Protein AF-0000000083572454 (afdb_homodimer)

Organism: NCBI:txid337451

Sequence (238 aa):
MHAFGIPIERFVPTEDDESVAVFNTTAGDKPSNETEWPCKLMTWSQEVVAIGRAHIGNGTQRIHCKALPEHAYKVTVDVINKGDVALPYPDGYHSTLGEVGNGSLVAWPKAFVTFTEKTMHAFGIPIERFVPTEDDESVAVFNTTAGDKPSNETEWPCKLMTWSQEVVAIGRAHIGNGTQRIHCKALPEHAYKVTVDVINKGDVALPYPDGYHSTLGEVGNGSLVAWPKAFVTFTEKT

Solvent-accessible surface area (backbone atoms only — not comparable to full-atom values): 14554 Å² total; per-residue (Å²): 136,82,81,78,74,72,77,75,76,74,78,70,76,76,80,73,82,73,76,72,70,72,76,68,74,67,59,78,66,51,76,68,78,51,46,76,41,44,27,36,36,39,48,77,85,69,42,74,31,30,35,30,32,34,53,45,62,90,78,79,51,60,60,95,86,36,75,56,59,91,45,38,36,47,27,39,32,61,44,73,72,45,38,86,43,68,40,74,57,57,77,86,85,39,59,26,48,45,69,62,38,66,69,30,77,43,57,40,48,49,69,32,53,44,75,45,78,80,124,137,82,81,77,74,72,76,76,74,76,76,70,75,76,81,74,80,72,74,72,70,72,77,71,73,66,59,79,68,51,77,66,76,52,46,75,41,46,27,36,36,40,47,75,84,69,44,74,31,31,34,31,32,34,51,49,62,91,77,78,50,61,58,95,87,36,73,54,59,91,46,38,34,46,26,39,31,62,44,73,74,44,38,87,42,68,41,74,58,59,79,84,83,38,60,26,48,45,68,61,40,67,70,31,78,43,59,42,47,48,69,32,52,44,76,44,77,81,124

Structure (mmCIF, N/CA/C/O backbone):
data_AF-0000000083572454-model_v1
#
loop_
_entity.id
_entity.type
_entity.pdbx_description
1 polymer 'Transposase Tnp1/En/Spm-like domain-containing protein'
#
loop_
_atom_site.group_PDB
_atom_site.id
_atom_site.type_symbol
_atom_site.label_atom_id
_atom_site.label_alt_id
_atom_site.label_comp_id
_atom_site.label_asym_id
_atom_site.label_entity_id
_atom_site.label_seq_id
_atom_site.pdbx_PDB_ins_code
_atom_site.Cartn_x
_atom_site.Cartn_y
_atom_site.Cartn_z
_atom_site.occupancy
_atom_site.B_iso_or_equiv
_atom_site.auth_seq_id
_atom_site.auth_comp_id
_atom_site.auth_asym_id
_atom_site.auth_atom_id
_atom_site.pdbx_PDB_model_num
ATOM 1 N N . MET A 1 1 ? 40.625 -69.062 19.641 1 28.73 1 MET A N 1
ATOM 2 C CA . MET A 1 1 ? 39.719 -68.062 20.188 1 28.73 1 MET A CA 1
ATOM 3 C C . MET A 1 1 ? 38.938 -67.375 19.078 1 28.73 1 MET A C 1
ATOM 5 O O . MET A 1 1 ? 39.469 -66.688 18.234 1 28.73 1 MET A O 1
ATOM 9 N N . HIS A 1 2 ? 37.969 -68.125 18.422 1 34.78 2 HIS A N 1
ATOM 10 C CA . HIS A 1 2 ? 37.219 -68 17.172 1 34.78 2 HIS A CA 1
ATOM 11 C C . HIS A 1 2 ? 36.25 -66.812 17.266 1 34.78 2 HIS A C 1
ATOM 13 O O . HIS A 1 2 ? 35.438 -66.75 18.203 1 34.78 2 HIS A O 1
ATOM 19 N N . ALA A 1 3 ? 36.688 -65.625 16.719 1 29.25 3 ALA A N 1
ATOM 20 C CA . ALA A 1 3 ? 36 -64.312 16.641 1 29.25 3 ALA A CA 1
ATOM 21 C C . ALA A 1 3 ? 34.656 -64.438 15.969 1 29.25 3 ALA A C 1
ATOM 23 O O . ALA A 1 3 ? 34.562 -64.938 14.836 1 29.25 3 ALA A O 1
ATOM 24 N N . PHE A 1 4 ? 33.594 -64.938 16.703 1 30.19 4 PHE A N 1
ATOM 25 C CA . PHE A 1 4 ? 32.219 -65.25 16.297 1 30.19 4 PHE A CA 1
ATOM 26 C C . PHE A 1 4 ? 31.625 -64 15.617 1 30.19 4 PHE A C 1
ATOM 28 O O . PHE A 1 4 ? 31.484 -62.938 16.234 1 30.19 4 PHE A O 1
ATOM 35 N N . GLY A 1 5 ? 32.031 -63.719 14.391 1 29.81 5 GLY A N 1
ATOM 36 C CA . GLY A 1 5 ? 31.609 -62.625 13.562 1 29.81 5 GLY A CA 1
ATOM 37 C C . GLY A 1 5 ? 30.109 -62.5 13.43 1 29.81 5 GLY A C 1
ATOM 38 O O . GLY A 1 5 ? 29.453 -63.438 12.922 1 29.81 5 GLY A O 1
ATOM 39 N N . ILE A 1 6 ? 29.406 -62.156 14.5 1 31.97 6 ILE A N 1
ATOM 40 C CA . ILE A 1 6 ? 27.953 -62.125 14.5 1 31.97 6 ILE A CA 1
ATOM 41 C C . ILE A 1 6 ? 27.453 -61.344 13.297 1 31.97 6 ILE A C 1
ATOM 43 O O . ILE A 1 6 ? 27.875 -60.188 13.07 1 31.97 6 ILE A O 1
ATOM 47 N N . PRO A 1 7 ? 27.109 -62.031 12.211 1 28.14 7 PRO A N 1
ATOM 48 C CA . PRO A 1 7 ? 26.641 -61.375 10.992 1 28.14 7 PRO A CA 1
ATOM 49 C C . PRO A 1 7 ? 25.453 -60.469 11.25 1 28.14 7 PRO A C 1
ATOM 51 O O . PRO A 1 7 ? 24.469 -60.844 11.891 1 28.14 7 PRO A O 1
ATOM 54 N N . ILE A 1 8 ? 25.641 -59.219 11.664 1 29.62 8 ILE A N 1
ATOM 55 C CA . ILE A 1 8 ? 24.562 -58.281 11.945 1 29.62 8 ILE A CA 1
ATOM 56 C C . ILE A 1 8 ? 23.656 -58.156 10.719 1 29.62 8 ILE A C 1
ATOM 58 O O . ILE A 1 8 ? 24.094 -57.75 9.648 1 29.62 8 ILE A O 1
ATOM 62 N N . GLU A 1 9 ? 22.75 -59.094 10.57 1 27.12 9 GLU A N 1
ATOM 63 C CA . GLU A 1 9 ? 21.781 -59.062 9.469 1 27.12 9 GLU A CA 1
ATOM 64 C C . GLU A 1 9 ? 21.094 -57.688 9.406 1 27.12 9 GLU A C 1
ATOM 66 O O . GLU A 1 9 ? 20.453 -57.281 10.375 1 27.12 9 GLU A O 1
ATOM 71 N N . ARG A 1 10 ? 21.656 -56.688 8.727 1 25.47 10 ARG A N 1
ATOM 72 C CA . ARG A 1 10 ? 21.094 -55.375 8.492 1 25.47 10 ARG A CA 1
ATOM 73 C C . ARG A 1 10 ? 19.672 -55.469 7.93 1 25.47 10 ARG A C 1
ATOM 75 O O . ARG A 1 10 ? 19.469 -56.062 6.867 1 25.47 10 ARG A O 1
ATOM 82 N N . PHE A 1 11 ? 18.656 -55.594 8.797 1 25.44 11 PHE A N 1
ATOM 83 C CA . PHE A 1 11 ? 17.266 -55.594 8.391 1 25.44 11 PHE A CA 1
ATOM 84 C C . PHE A 1 11 ? 16.984 -54.438 7.43 1 25.44 11 PHE A C 1
ATOM 86 O O . PHE A 1 11 ? 17.188 -53.281 7.773 1 25.44 11 PHE A O 1
ATOM 93 N N . VAL A 1 12 ? 17.266 -54.562 6.18 1 26.36 12 VAL A N 1
ATOM 94 C CA . VAL A 1 12 ? 16.906 -53.562 5.16 1 26.36 12 VAL A CA 1
ATOM 95 C C . VAL A 1 12 ? 15.406 -53.312 5.199 1 26.36 12 VAL A C 1
ATOM 97 O O . VAL A 1 12 ? 14.609 -54.25 5.059 1 26.36 12 VAL A O 1
ATOM 100 N N . PRO A 1 13 ? 14.922 -52.469 6.062 1 24.75 13 PRO A N 1
ATOM 101 C CA . PRO A 1 13 ? 13.477 -52.25 6.043 1 24.75 13 PRO A CA 1
ATOM 102 C C . PRO A 1 13 ? 12.93 -52.062 4.629 1 24.75 13 PRO A C 1
ATOM 104 O O . PRO A 1 13 ? 13.617 -51.5 3.775 1 24.75 13 PRO A O 1
ATOM 107 N N . THR A 1 14 ? 12.242 -52.969 4.09 1 25.12 14 THR A N 1
ATOM 108 C CA . THR A 1 14 ? 11.508 -52.875 2.832 1 25.12 14 THR A CA 1
ATOM 109 C C . THR A 1 14 ? 10.711 -51.594 2.734 1 25.12 14 THR A C 1
ATOM 111 O O . THR A 1 14 ? 10.203 -51.094 3.74 1 25.12 14 THR A O 1
ATOM 114 N N . GLU A 1 15 ? 11.016 -50.688 1.823 1 25.08 15 GLU A N 1
ATOM 115 C CA . GLU A 1 15 ? 10.477 -49.406 1.402 1 25.08 15 GLU A CA 1
ATOM 116 C C . GLU A 1 15 ? 8.969 -49.469 1.168 1 25.08 15 GLU A C 1
ATOM 118 O O . GLU A 1 15 ? 8.516 -50.094 0.188 1 25.08 15 GLU A O 1
ATOM 123 N N . ASP A 1 16 ? 8.109 -49.906 2.074 1 25.22 16 ASP A N 1
ATOM 124 C CA . ASP A 1 16 ? 6.688 -49.906 1.768 1 25.22 16 ASP A CA 1
ATOM 125 C C . ASP A 1 16 ? 6.277 -48.594 1.084 1 25.22 16 ASP A C 1
ATOM 127 O O . ASP A 1 16 ? 6.797 -47.531 1.412 1 25.22 16 ASP A O 1
ATOM 131 N N . ASP A 1 17 ? 5.633 -48.656 -0.111 1 25.19 17 ASP A N 1
ATOM 132 C CA . ASP A 1 17 ? 5.023 -47.75 -1.074 1 25.19 17 ASP A CA 1
ATOM 133 C C . ASP A 1 17 ? 4.012 -46.812 -0.395 1 25.19 17 ASP A C 1
ATOM 135 O O . ASP A 1 17 ? 2.883 -47.219 -0.114 1 25.19 17 ASP A O 1
ATOM 139 N N . GLU A 1 18 ? 4.168 -46.375 0.763 1 29.22 18 GLU A N 1
ATOM 140 C CA . GLU A 1 18 ? 3.098 -45.562 1.315 1 29.22 18 GLU A CA 1
ATOM 141 C C . GLU A 1 18 ? 2.631 -44.5 0.308 1 29.22 18 GLU A C 1
ATOM 143 O O . GLU A 1 18 ? 3.43 -43.688 -0.167 1 29.22 18 GLU A O 1
ATOM 148 N N . SER A 1 19 ? 1.554 -44.812 -0.448 1 27.58 19 SER A N 1
ATOM 149 C CA . SER A 1 19 ? 0.721 -43.969 -1.293 1 27.58 19 SER A CA 1
ATOM 150 C C . SER A 1 19 ? 0.434 -42.625 -0.619 1 27.58 19 SER A C 1
ATOM 152 O O . SER A 1 19 ? -0.198 -42.562 0.438 1 27.58 19 SER A O 1
ATOM 154 N N . VAL A 1 20 ? 1.358 -41.812 -0.409 1 28.78 20 VAL A N 1
ATOM 155 C CA . VAL A 1 20 ? 1.086 -40.438 -0.039 1 28.78 20 VAL A CA 1
ATOM 156 C C . VAL A 1 20 ? -0.107 -39.906 -0.835 1 28.78 20 VAL A C 1
ATOM 158 O O . VAL A 1 20 ? -0.037 -39.781 -2.061 1 28.78 20 VAL A O 1
ATOM 161 N N . ALA A 1 21 ? -1.307 -40.406 -0.553 1 28.38 21 ALA A N 1
ATOM 162 C CA . ALA A 1 21 ? -2.531 -39.781 -1.055 1 28.38 21 ALA A CA 1
ATOM 163 C C . ALA A 1 21 ? -2.441 -38.281 -0.999 1 28.38 21 ALA A C 1
ATOM 165 O O . ALA A 1 21 ? -2.154 -37.688 0.055 1 28.38 21 ALA A O 1
ATOM 166 N N . VAL A 1 22 ? -1.847 -37.656 -1.95 1 29.73 22 VAL A N 1
ATOM 167 C CA . VAL A 1 22 ? -2.076 -36.25 -2.234 1 29.73 22 VAL A CA 1
ATOM 168 C C . VAL A 1 22 ? -3.537 -35.906 -1.965 1 29.73 22 VAL A C 1
ATOM 170 O O . VAL A 1 22 ? -4.445 -36.5 -2.547 1 29.73 22 VAL A O 1
ATOM 173 N N . PHE A 1 23 ? -3.975 -35.938 -0.712 1 28.06 23 PHE A N 1
ATOM 174 C CA . PHE A 1 23 ? -5.262 -35.312 -0.428 1 28.06 23 PHE A CA 1
ATOM 175 C C . PHE A 1 23 ? -5.523 -34.156 -1.387 1 28.06 23 PHE A C 1
ATOM 177 O O . PHE A 1 23 ? -4.855 -33.094 -1.32 1 28.06 23 PHE A O 1
ATOM 184 N N . ASN A 1 24 ? -5.758 -34.406 -2.674 1 29.39 24 ASN A N 1
ATOM 185 C CA . ASN A 1 24 ? -6.547 -33.531 -3.533 1 29.39 24 ASN A CA 1
ATOM 186 C C . ASN A 1 24 ? -7.734 -32.906 -2.785 1 29.39 24 ASN A C 1
ATOM 188 O O . ASN A 1 24 ? -8.758 -33.594 -2.602 1 29.39 24 ASN A O 1
ATOM 192 N N . THR A 1 25 ? -7.684 -32.656 -1.528 1 31.42 25 THR A N 1
ATOM 193 C CA . THR A 1 25 ? -8.82 -31.922 -0.993 1 31.42 25 THR A CA 1
ATOM 194 C C . THR A 1 25 ? -9.422 -31 -2.059 1 31.42 25 THR A C 1
ATOM 196 O O . THR A 1 25 ? -8.805 -30.016 -2.445 1 31.42 25 THR A O 1
ATOM 199 N N . THR A 1 26 ? -9.859 -31.453 -3.131 1 33.16 26 THR A N 1
AT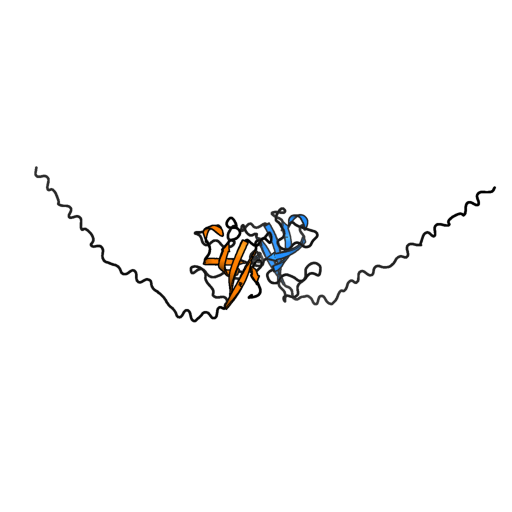OM 200 C CA . THR A 1 26 ? -10.93 -30.875 -3.93 1 33.16 26 THR A CA 1
ATOM 201 C C . THR A 1 26 ? -12.039 -30.328 -3.031 1 33.16 26 THR A C 1
ATOM 203 O O . THR A 1 26 ? -12.953 -31.062 -2.646 1 33.16 26 THR A O 1
ATOM 206 N N . ALA A 1 27 ? -11.969 -30.219 -1.729 1 34.97 27 ALA A N 1
ATOM 207 C CA . ALA A 1 27 ? -13.086 -29.406 -1.239 1 34.97 27 ALA A CA 1
ATOM 208 C C . ALA A 1 27 ? -13.602 -28.469 -2.326 1 34.97 27 ALA A C 1
ATOM 210 O O . ALA A 1 27 ? -12.828 -27.984 -3.16 1 34.97 27 ALA A O 1
ATOM 211 N N . GLY A 1 28 ? -14.898 -28.719 -2.787 1 35.53 28 GLY A N 1
ATOM 212 C CA . GLY A 1 28 ? -15.508 -27.922 -3.844 1 35.53 28 GLY A CA 1
ATOM 213 C C . GLY A 1 28 ? -14.953 -26.516 -3.93 1 35.53 28 GLY A C 1
ATOM 214 O O . GLY A 1 28 ? -15.07 -25.734 -2.982 1 35.53 28 GLY A O 1
ATOM 215 N N . ASP A 1 29 ? -13.734 -26.375 -4.223 1 39.62 29 ASP A N 1
ATOM 216 C CA . ASP A 1 29 ? -13.492 -25.047 -4.77 1 39.62 29 ASP A CA 1
ATOM 217 C C . ASP A 1 29 ? -14.766 -24.453 -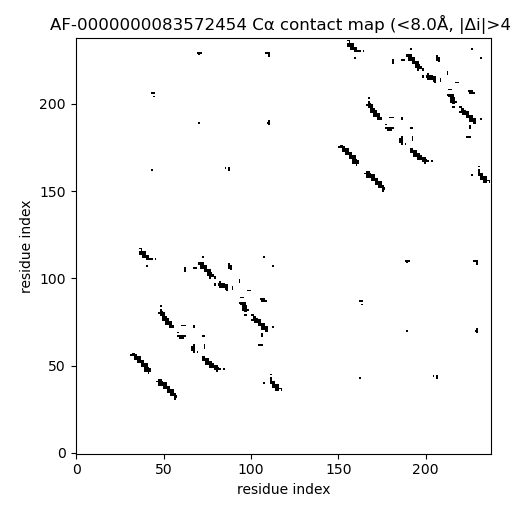5.383 1 39.62 29 ASP A C 1
ATOM 219 O O . ASP A 1 29 ? -15.203 -24.906 -6.449 1 39.62 29 ASP A O 1
ATOM 223 N N . LYS A 1 30 ? -15.867 -24.703 -4.715 1 41.5 30 LYS A N 1
ATOM 224 C CA . LYS A 1 30 ? -16.953 -23.938 -5.324 1 41.5 30 LYS A CA 1
ATOM 225 C C . LYS A 1 30 ? -16.422 -22.859 -6.258 1 41.5 30 LYS A C 1
ATOM 227 O O . LYS A 1 30 ? -15.43 -22.188 -5.938 1 41.5 30 LYS A O 1
ATOM 232 N N . PRO A 1 31 ? -16.438 -23.031 -7.578 1 48.62 31 PRO A N 1
ATOM 233 C CA . PRO A 1 31 ? -15.984 -21.922 -8.43 1 48.62 31 PRO A CA 1
ATOM 234 C C . PRO A 1 31 ? -15.945 -20.594 -7.695 1 48.62 31 PRO A C 1
ATOM 236 O O . PRO A 1 31 ? -16.969 -20.125 -7.195 1 48.62 31 PRO A O 1
ATOM 239 N N . SER A 1 32 ? -15.039 -20.594 -6.645 1 55.91 32 SER A N 1
ATOM 240 C CA . SER A 1 32 ? -15.023 -19.281 -6.016 1 55.91 32 SER A CA 1
ATOM 241 C C . SER A 1 32 ? -15.32 -18.188 -7.031 1 55.91 32 SER A C 1
ATOM 243 O O . SER A 1 32 ? -14.805 -18.203 -8.148 1 55.91 32 SER A O 1
ATOM 245 N N . ASN A 1 33 ? -16.469 -17.922 -7.141 1 74.25 33 ASN A N 1
ATOM 246 C CA . ASN A 1 33 ? -16.984 -16.844 -7.969 1 74.25 33 ASN A CA 1
ATOM 247 C C . ASN A 1 33 ? -16.016 -15.656 -8.016 1 74.25 33 ASN A C 1
ATOM 249 O O . ASN A 1 33 ? -16.266 -14.633 -7.383 1 74.25 33 ASN A O 1
ATOM 253 N N . GLU A 1 34 ? -14.711 -16.141 -8.367 1 86.25 34 GLU A N 1
ATOM 254 C CA . GLU A 1 34 ? -13.797 -15.031 -8.555 1 86.25 34 GLU A CA 1
ATOM 255 C C . GLU A 1 34 ? -13.727 -14.609 -10.023 1 86.25 34 GLU A C 1
ATOM 257 O O . GLU A 1 34 ? -13.828 -15.453 -10.922 1 86.25 34 GLU A O 1
ATOM 262 N N . THR A 1 35 ? -13.711 -13.414 -10.164 1 92.81 35 THR A N 1
ATOM 263 C CA . THR A 1 35 ? -13.422 -12.852 -11.484 1 92.81 35 THR A CA 1
ATOM 264 C C . THR A 1 35 ? -12 -12.305 -11.531 1 92.81 35 THR A C 1
ATOM 266 O O . THR A 1 35 ? -11.445 -11.906 -10.508 1 92.81 35 THR A O 1
ATOM 269 N N . GLU A 1 36 ? -11.406 -12.359 -12.781 1 95.62 36 GLU A N 1
ATOM 270 C CA . GLU A 1 36 ? -10.062 -11.828 -12.969 1 95.62 36 GLU A CA 1
ATOM 271 C C . GLU A 1 36 ? -10.086 -10.555 -13.805 1 95.62 36 GLU A C 1
ATOM 273 O O . GLU A 1 36 ? -10.781 -10.484 -14.82 1 95.62 36 GLU A O 1
ATOM 278 N N . TRP A 1 37 ? -9.328 -9.625 -13.312 1 96.81 37 TRP A N 1
ATOM 279 C CA . TRP A 1 37 ? -9.195 -8.359 -14.039 1 96.81 37 TRP A CA 1
ATOM 280 C C . TRP A 1 37 ? -7.734 -8.062 -14.344 1 96.81 37 TRP A C 1
ATOM 282 O O . TRP A 1 37 ? -6.871 -8.18 -13.477 1 96.81 37 TRP A O 1
ATOM 292 N N . PRO A 1 38 ? -7.434 -7.707 -15.656 1 98.25 38 PRO A N 1
ATOM 293 C CA . PRO A 1 38 ? -6.062 -7.312 -15.984 1 98.25 38 PRO A CA 1
ATOM 294 C C . PRO A 1 38 ? -5.59 -6.102 -15.18 1 98.25 38 PRO A C 1
ATOM 296 O O . PRO A 1 38 ? -6.367 -5.18 -14.93 1 98.25 38 PRO A O 1
ATOM 299 N N . CYS A 1 39 ? -4.316 -6.16 -14.82 1 98.44 39 CYS A N 1
ATOM 300 C CA . CYS A 1 39 ? -3.82 -5.07 -13.984 1 98.44 39 CYS A CA 1
ATOM 301 C C . CYS A 1 39 ? -2.318 -4.891 -14.164 1 98.44 39 CYS A C 1
ATOM 303 O O . CYS A 1 39 ? -1.653 -5.738 -14.766 1 98.44 39 CYS A O 1
ATOM 305 N N . LYS A 1 40 ? -1.864 -3.76 -13.719 1 98.69 40 LYS A N 1
ATOM 306 C CA . LYS A 1 40 ? -0.453 -3.43 -13.539 1 98.69 40 LYS A CA 1
ATOM 307 C C . LYS A 1 40 ? -0.09 -3.35 -12.062 1 98.69 40 LYS A C 1
ATOM 309 O O . LYS A 1 40 ? -0.864 -2.83 -11.25 1 98.69 40 LYS A O 1
ATOM 314 N N . LEU A 1 41 ? 1.038 -3.906 -11.719 1 98.44 41 LEU A N 1
ATOM 315 C CA . LEU A 1 41 ? 1.573 -3.812 -10.359 1 98.44 41 LEU A CA 1
ATOM 316 C C . LEU A 1 41 ? 2.58 -2.672 -10.25 1 98.44 41 LEU A C 1
ATOM 318 O O . LEU A 1 41 ? 3.57 -2.641 -10.984 1 98.44 41 LEU A O 1
ATOM 322 N N . MET A 1 42 ? 2.287 -1.812 -9.297 1 96.94 42 MET A N 1
ATOM 323 C CA . MET A 1 42 ? 3.15 -0.656 -9.078 1 96.94 42 MET A CA 1
ATOM 324 C C . MET A 1 42 ? 3.803 -0.719 -7.699 1 96.94 42 MET A C 1
ATOM 326 O O . MET A 1 42 ? 3.408 -1.529 -6.855 1 96.94 42 MET A O 1
ATOM 330 N N . THR A 1 43 ? 4.879 0.065 -7.539 1 94.44 43 THR A N 1
ATOM 331 C CA . THR A 1 43 ? 5.543 0.199 -6.246 1 94.44 43 THR A CA 1
ATOM 332 C C . THR A 1 43 ? 5.336 1.6 -5.676 1 94.44 43 THR A C 1
ATOM 334 O O . THR A 1 43 ? 4.684 2.441 -6.301 1 94.44 43 THR A O 1
ATOM 337 N N . TRP A 1 44 ? 5.926 1.768 -4.547 1 90.31 44 TRP A N 1
ATOM 338 C CA . TRP A 1 44 ? 5.918 3.031 -3.818 1 90.31 44 TRP A CA 1
ATOM 339 C C . TRP A 1 44 ? 6.438 4.168 -4.691 1 90.31 44 TRP A C 1
ATOM 341 O O . TRP A 1 44 ? 5.957 5.301 -4.602 1 90.31 44 TRP A O 1
ATOM 351 N N . SER A 1 45 ? 7.34 3.883 -5.609 1 85.19 45 SER A N 1
ATOM 352 C CA . SER A 1 45 ? 7.945 4.895 -6.469 1 85.19 45 SER A CA 1
ATOM 353 C C . SER A 1 45 ? 7.16 5.055 -7.766 1 85.19 45 SER A C 1
ATOM 355 O O . SER A 1 45 ? 7.637 5.68 -8.719 1 85.19 45 SER A O 1
ATOM 357 N N . GLN A 1 46 ? 5.984 4.387 -7.84 1 87.19 46 GLN A N 1
ATOM 358 C CA . GLN A 1 46 ? 5.066 4.52 -8.969 1 87.19 46 GLN A CA 1
ATOM 359 C C . GLN A 1 46 ? 5.66 3.908 -10.234 1 87.19 46 GLN A C 1
ATOM 361 O O . GLN A 1 46 ? 5.43 4.41 -11.336 1 87.19 46 GLN A O 1
ATOM 366 N N . GLU A 1 47 ? 6.484 3.023 -10.039 1 93.81 47 GLU A N 1
ATOM 367 C CA . GLU A 1 47 ? 7.012 2.252 -11.164 1 93.81 47 GLU A CA 1
ATOM 368 C C . GLU A 1 47 ? 6.188 0.988 -11.398 1 93.81 47 GLU A C 1
ATOM 370 O O . GLU A 1 47 ? 5.828 0.29 -10.445 1 93.81 47 GLU A O 1
ATOM 375 N N . VAL A 1 48 ? 5.898 0.727 -12.688 1 97.75 48 VAL A N 1
ATOM 376 C CA . VAL A 1 48 ? 5.258 -0.54 -13.023 1 97.75 48 VAL A CA 1
ATOM 377 C C . VAL A 1 48 ? 6.293 -1.662 -13.008 1 97.75 48 VAL A C 1
ATOM 379 O O . VAL A 1 48 ? 7.285 -1.608 -13.734 1 97.75 48 VAL A O 1
ATOM 382 N N . VAL A 1 49 ? 6 -2.691 -12.289 1 98.56 49 VAL A N 1
ATOM 383 C CA . VAL A 1 49 ? 7.043 -3.701 -12.133 1 98.56 49 VAL A CA 1
ATOM 384 C C . VAL A 1 49 ? 6.559 -5.031 -12.703 1 98.56 49 VAL A C 1
ATOM 386 O O . VAL A 1 49 ? 7.355 -5.949 -12.922 1 98.56 49 VAL A O 1
ATOM 389 N N . ALA A 1 50 ? 5.277 -5.152 -12.977 1 98.69 50 ALA A N 1
ATOM 390 C CA . ALA A 1 50 ? 4.711 -6.371 -13.547 1 98.69 50 ALA A CA 1
ATOM 391 C C . ALA A 1 50 ? 3.309 -6.117 -14.094 1 98.69 50 ALA A C 1
ATOM 393 O O . ALA A 1 50 ? 2.678 -5.113 -13.758 1 98.69 50 ALA A O 1
ATOM 394 N N . ILE A 1 51 ? 2.902 -6.969 -14.922 1 98.62 51 ILE A N 1
ATOM 395 C CA . ILE A 1 51 ? 1.523 -7.055 -15.398 1 98.62 51 ILE A CA 1
ATOM 396 C C . ILE A 1 51 ? 0.929 -8.406 -15.016 1 98.62 51 ILE A C 1
ATOM 398 O O . ILE A 1 51 ? 1.629 -9.422 -15.023 1 98.62 51 ILE A O 1
ATOM 402 N N . GLY A 1 52 ? -0.346 -8.352 -14.688 1 98.56 52 GLY A N 1
ATOM 403 C CA . GLY A 1 52 ? -1 -9.586 -14.281 1 98.56 52 GLY A CA 1
ATOM 404 C C . GLY A 1 52 ? -2.512 -9.484 -14.258 1 98.56 52 GLY A C 1
ATOM 405 O O . GLY A 1 52 ? -3.096 -8.703 -15.016 1 98.56 52 GLY A O 1
ATOM 406 N N . ARG A 1 53 ? -3.115 -10.406 -13.453 1 98.19 53 ARG A N 1
ATOM 407 C CA . ARG A 1 53 ? -4.562 -10.461 -13.266 1 98.19 53 ARG A CA 1
ATOM 408 C C . ARG A 1 53 ? -4.922 -10.531 -11.789 1 98.19 53 ARG A C 1
ATOM 410 O O . ARG A 1 53 ? -4.453 -11.422 -11.07 1 98.19 53 ARG A O 1
ATOM 417 N N . ALA A 1 54 ? -5.688 -9.594 -11.43 1 97.88 54 ALA A N 1
ATOM 418 C CA . ALA A 1 54 ? -6.172 -9.609 -10.055 1 97.88 54 ALA A CA 1
ATOM 419 C C . ALA A 1 54 ? -7.418 -10.484 -9.922 1 97.88 54 ALA A C 1
ATOM 421 O O . ALA A 1 54 ? -8.312 -10.422 -10.766 1 97.88 54 ALA A O 1
ATOM 422 N N . HIS A 1 55 ? -7.43 -11.242 -8.844 1 96.75 55 HIS A N 1
ATOM 423 C CA . HIS A 1 55 ? -8.586 -12.086 -8.539 1 96.75 55 HIS A CA 1
ATOM 424 C C . HIS A 1 55 ? -9.562 -11.359 -7.621 1 96.75 55 HIS A C 1
ATOM 426 O O . HIS A 1 55 ? -9.234 -11.062 -6.469 1 96.75 55 HIS A O 1
ATOM 432 N N . ILE A 1 56 ? -10.688 -11.023 -8.172 1 92.75 56 ILE A N 1
ATOM 433 C CA . ILE A 1 56 ? -11.703 -10.328 -7.395 1 92.75 56 ILE A CA 1
ATOM 434 C C . ILE A 1 56 ? -12.695 -11.344 -6.828 1 92.75 56 ILE A C 1
ATOM 436 O O . ILE A 1 56 ? -13.328 -12.094 -7.578 1 92.75 56 ILE A O 1
ATOM 440 N N . GLY A 1 57 ? -12.664 -11.398 -5.465 1 86.5 57 GLY A N 1
ATOM 441 C CA . GLY A 1 57 ? -13.539 -12.367 -4.828 1 86.5 57 GLY A CA 1
ATOM 442 C C . GLY A 1 57 ? -14.148 -11.859 -3.531 1 86.5 57 GLY A C 1
ATOM 443 O O . GLY A 1 57 ? -14.234 -10.648 -3.312 1 86.5 57 GLY A O 1
ATOM 444 N N . ASN A 1 58 ? -14.664 -12.836 -2.742 1 77.06 58 ASN A N 1
ATOM 445 C CA . ASN A 1 58 ? -15.492 -12.523 -1.579 1 77.06 58 ASN A CA 1
ATOM 446 C C . ASN A 1 58 ? -14.641 -12.336 -0.324 1 77.06 58 ASN A C 1
ATOM 448 O O . ASN A 1 58 ? -15.172 -12.32 0.79 1 77.06 58 ASN A O 1
ATOM 452 N N . GLY A 1 59 ? -13.438 -12.109 -0.354 1 75.06 59 GLY A N 1
ATOM 453 C CA . GLY A 1 59 ? -12.625 -11.781 0.81 1 75.06 59 GLY A CA 1
ATOM 454 C C . GLY A 1 59 ? -12.062 -13 1.507 1 75.06 59 GLY A C 1
ATOM 455 O O . GLY A 1 59 ? -11.375 -12.883 2.523 1 75.06 59 GLY A O 1
ATOM 456 N N . THR A 1 60 ? -12.234 -14.234 1.135 1 85.25 60 THR A N 1
ATOM 457 C CA . THR A 1 60 ? -11.719 -15.43 1.798 1 85.25 60 THR A CA 1
ATOM 458 C C . THR A 1 60 ? -10.586 -16.047 0.992 1 85.25 60 THR A C 1
ATOM 460 O O . THR A 1 60 ? -10.227 -17.203 1.206 1 85.25 60 THR A O 1
ATOM 463 N N . GLN A 1 61 ? -10 -15.195 0.33 1 92.56 61 GLN A N 1
ATOM 464 C CA . GLN A 1 61 ? -8.969 -15.719 -0.557 1 92.56 61 GLN A CA 1
ATOM 465 C C . GLN A 1 61 ? -7.684 -16.016 0.211 1 92.56 61 GLN A C 1
ATOM 467 O O . GLN A 1 61 ? -7.422 -15.414 1.254 1 92.56 61 GLN A O 1
ATOM 472 N N . ARG A 1 62 ? -6.992 -17.016 -0.294 1 93.06 62 ARG A N 1
ATOM 473 C CA . ARG A 1 62 ? -5.723 -17.469 0.272 1 93.06 62 ARG A CA 1
ATOM 474 C C . ARG A 1 62 ? -4.66 -17.609 -0.812 1 93.06 62 ARG A C 1
ATOM 476 O O . ARG A 1 62 ? -4.98 -17.875 -1.973 1 93.06 62 ARG A O 1
ATOM 483 N N . ILE A 1 63 ? -3.424 -17.406 -0.428 1 93.62 63 ILE A N 1
ATOM 484 C CA . ILE A 1 63 ? -2.26 -17.781 -1.225 1 93.62 63 ILE A CA 1
ATOM 485 C C . ILE A 1 63 ? -1.392 -18.766 -0.441 1 93.62 63 ILE A C 1
ATOM 487 O O . ILE A 1 63 ? -0.931 -18.453 0.66 1 93.62 63 ILE A O 1
ATOM 491 N N . HIS A 1 64 ? -1.179 -19.906 -0.924 1 89.75 64 HIS A N 1
ATOM 492 C CA . HIS A 1 64 ? -0.4 -20.953 -0.265 1 89.75 64 HIS A CA 1
ATOM 493 C C . HIS A 1 64 ? -0.893 -21.188 1.159 1 89.75 64 HIS A C 1
ATOM 495 O O . HIS A 1 64 ? -0.101 -21.188 2.104 1 89.75 64 HIS A O 1
ATOM 501 N N . CYS A 1 65 ? -2.246 -21.219 1.347 1 90 65 CYS A N 1
ATOM 502 C CA . CYS A 1 65 ? -2.926 -21.594 2.582 1 90 65 CYS A CA 1
ATOM 503 C C . CYS A 1 65 ? -2.9 -20.438 3.586 1 90 65 CYS A C 1
ATOM 505 O O . CYS A 1 65 ? -3.395 -20.578 4.707 1 90 65 CYS A O 1
ATOM 507 N N . LYS A 1 66 ? -2.291 -19.422 3.252 1 93.06 66 LYS A N 1
ATOM 508 C CA . LYS A 1 66 ? -2.299 -18.234 4.105 1 93.06 66 LYS A CA 1
ATOM 509 C C . LYS A 1 66 ? -3.377 -17.25 3.668 1 93.06 66 LYS A C 1
ATOM 511 O O . LYS A 1 66 ? -3.549 -17 2.473 1 93.06 66 LYS A O 1
ATOM 516 N N . ALA A 1 67 ? -4.137 -16.812 4.633 1 93.81 67 ALA A N 1
ATOM 517 C CA . ALA A 1 67 ? -5.176 -15.836 4.312 1 93.81 67 ALA A CA 1
ATOM 518 C C . ALA A 1 67 ? -4.582 -14.609 3.639 1 93.81 67 ALA A C 1
ATOM 520 O O . ALA A 1 67 ? -3.506 -14.141 4.02 1 93.81 67 ALA A O 1
ATOM 521 N N . LEU A 1 68 ? -5.328 -14.039 2.705 1 95.81 68 LEU A N 1
ATOM 522 C CA . LEU A 1 68 ? -4.93 -12.805 2.037 1 95.81 68 LEU A CA 1
ATOM 523 C C . LEU A 1 68 ? -5.035 -11.617 2.986 1 95.81 68 LEU A C 1
ATOM 525 O O . LEU A 1 68 ? -6.039 -11.453 3.682 1 95.81 68 LEU A O 1
ATOM 529 N N . PRO A 1 69 ? -3.971 -10.805 2.953 1 94.62 69 PRO A N 1
ATOM 530 C CA . PRO A 1 69 ? -4.102 -9.594 3.764 1 94.62 69 PRO A CA 1
ATOM 531 C C . PRO A 1 69 ? -5.273 -8.719 3.328 1 94.62 69 PRO A C 1
ATOM 533 O O . PRO A 1 69 ? -5.609 -8.672 2.143 1 94.62 69 PRO A O 1
ATOM 536 N N . GLU A 1 70 ? -5.902 -7.996 4.25 1 92.19 70 GLU A N 1
ATOM 537 C CA . GLU A 1 70 ? -7.117 -7.219 4.043 1 92.19 70 GLU A CA 1
ATOM 538 C C . GLU A 1 70 ? -6.945 -6.211 2.912 1 92.19 70 GLU A C 1
ATOM 540 O O . GLU A 1 70 ? -7.855 -6.012 2.107 1 92.19 70 GLU A O 1
ATOM 545 N N . HIS A 1 71 ? -5.836 -5.641 2.744 1 95.88 71 HIS A N 1
ATOM 546 C CA . HIS A 1 71 ? -5.664 -4.562 1.778 1 95.88 71 HIS A CA 1
ATOM 547 C C . HIS A 1 71 ? -4.75 -4.984 0.634 1 95.88 71 HIS A C 1
ATOM 549 O O . HIS A 1 71 ? -4.004 -4.164 0.096 1 95.88 71 HIS A O 1
ATOM 555 N N . ALA A 1 72 ? -4.91 -6.219 0.285 1 97.06 72 ALA A N 1
ATOM 556 C CA . ALA A 1 72 ? -4.156 -6.746 -0.847 1 97.06 72 ALA A CA 1
ATOM 557 C C . ALA A 1 72 ? -5.078 -7.434 -1.85 1 97.06 72 ALA A C 1
ATOM 559 O O . ALA A 1 72 ? -6.164 -7.895 -1.489 1 97.06 72 ALA A O 1
ATOM 560 N N . TYR A 1 73 ? -4.602 -7.457 -3.072 1 97.25 73 TYR A N 1
ATOM 561 C CA . TYR A 1 73 ? -5.176 -8.352 -4.07 1 97.25 73 TYR A CA 1
ATOM 562 C C . TYR A 1 73 ? -4.32 -9.602 -4.238 1 97.25 73 TYR A C 1
ATOM 564 O O . TYR A 1 73 ? -3.094 -9.547 -4.113 1 97.25 73 TYR A O 1
ATOM 572 N N . LYS A 1 74 ? -5.027 -10.641 -4.484 1 97.62 74 LYS A N 1
ATOM 573 C CA . LYS A 1 74 ? -4.379 -11.805 -5.07 1 97.62 74 LYS A CA 1
ATOM 574 C C . LYS A 1 74 ? -4.164 -11.625 -6.57 1 97.62 74 LYS A C 1
ATOM 576 O O . LYS A 1 74 ? -5.105 -11.32 -7.305 1 97.62 74 LYS A O 1
ATOM 581 N N . VAL A 1 75 ? -2.895 -11.812 -7.047 1 98.12 75 VAL A N 1
ATOM 582 C CA . VAL A 1 75 ? -2.592 -11.516 -8.445 1 98.12 75 VAL A CA 1
ATOM 583 C C . VAL A 1 75 ? -1.817 -12.68 -9.062 1 98.12 75 VAL A C 1
ATOM 585 O O . VAL A 1 75 ? -0.859 -13.18 -8.469 1 98.12 75 VAL A O 1
ATOM 588 N N . THR A 1 76 ? -2.305 -13.07 -10.125 1 98.12 76 THR A N 1
ATOM 589 C CA . THR A 1 76 ? -1.463 -13.891 -10.992 1 98.12 76 THR A CA 1
ATOM 590 C C . THR A 1 76 ? -0.511 -13.023 -11.805 1 98.12 76 THR A C 1
ATOM 592 O O . THR A 1 76 ? -0.95 -12.148 -12.555 1 98.12 76 THR A O 1
ATOM 595 N N . VAL A 1 77 ? 0.782 -13.273 -11.68 1 98.69 77 VAL A N 1
ATOM 596 C CA . VAL A 1 77 ? 1.774 -12.477 -12.398 1 98.69 77 VAL A CA 1
ATOM 597 C C . VAL A 1 77 ? 1.968 -13.047 -13.805 1 98.69 77 VAL A C 1
ATOM 599 O O . VAL A 1 77 ? 2.389 -14.195 -13.961 1 98.69 77 VAL A O 1
ATOM 602 N N . ASP A 1 78 ? 1.739 -12.281 -14.773 1 98.56 78 ASP A N 1
ATOM 603 C CA . ASP A 1 78 ? 1.899 -12.75 -16.141 1 98.56 78 ASP A CA 1
ATOM 604 C C . ASP A 1 78 ? 3.289 -12.414 -16.688 1 98.56 78 ASP A C 1
ATOM 606 O O . ASP A 1 78 ? 3.945 -13.258 -17.297 1 98.56 78 ASP A O 1
ATOM 610 N N . VAL A 1 79 ? 3.729 -11.125 -16.5 1 98.69 79 VAL A N 1
ATOM 611 C CA . VAL A 1 79 ? 5.016 -10.664 -17.016 1 98.69 79 VAL A CA 1
ATOM 612 C C . VAL A 1 79 ? 5.707 -9.797 -15.969 1 98.69 79 VAL A C 1
ATOM 614 O O . VAL A 1 79 ? 5.113 -8.844 -15.445 1 98.69 79 VAL A O 1
ATOM 617 N N . ILE A 1 80 ? 6.973 -10.117 -15.672 1 98.69 80 ILE A N 1
ATOM 618 C CA . ILE A 1 80 ? 7.781 -9.32 -14.75 1 98.69 80 ILE A CA 1
ATOM 619 C C . ILE A 1 80 ? 8.648 -8.344 -15.539 1 98.69 80 ILE A C 1
ATOM 621 O O . ILE A 1 80 ? 9.445 -8.758 -16.391 1 98.69 80 ILE A O 1
ATOM 625 N N . ASN A 1 81 ? 8.492 -7.133 -15.242 1 98.38 81 ASN A N 1
ATOM 626 C CA . ASN A 1 81 ? 9.289 -6.086 -15.883 1 98.38 81 ASN A CA 1
ATOM 627 C C . ASN A 1 81 ? 10.539 -5.766 -15.07 1 98.38 81 ASN A C 1
ATOM 629 O O . ASN A 1 81 ? 11.578 -5.422 -15.633 1 98.38 81 ASN A O 1
ATOM 633 N N . LYS A 1 82 ? 10.422 -5.84 -13.797 1 97.94 82 LYS A N 1
ATOM 634 C CA . LYS A 1 82 ? 11.523 -5.605 -12.867 1 97.94 82 LYS A CA 1
ATOM 635 C C . LYS A 1 82 ? 11.531 -6.648 -11.758 1 97.94 82 LYS A C 1
ATOM 637 O O . LYS A 1 82 ? 10.703 -6.602 -10.844 1 97.94 82 LYS A O 1
ATOM 642 N N . GLY A 1 83 ? 12.516 -7.461 -11.734 1 96.69 83 GLY A N 1
ATOM 643 C CA . GLY A 1 83 ? 12.523 -8.625 -10.859 1 96.69 83 GLY A CA 1
ATOM 644 C C . GLY A 1 83 ? 13.148 -8.352 -9.508 1 96.69 83 GLY A C 1
ATOM 645 O O . GLY A 1 83 ? 12.938 -9.109 -8.555 1 96.69 83 GLY A O 1
ATOM 646 N N . ASP A 1 84 ? 13.961 -7.289 -9.336 1 96.06 84 ASP A N 1
ATOM 647 C CA . ASP A 1 84 ? 14.719 -7.047 -8.109 1 96.06 84 ASP A CA 1
ATOM 648 C C . ASP A 1 84 ? 13.867 -6.324 -7.07 1 96.06 84 ASP A C 1
ATOM 650 O O . ASP A 1 84 ? 14.336 -6.043 -5.965 1 96.06 84 ASP A O 1
ATOM 654 N N . VAL A 1 85 ? 12.633 -6.16 -7.312 1 95.06 85 VAL A N 1
ATOM 655 C CA . VAL A 1 85 ? 11.727 -5.496 -6.383 1 95.06 85 VAL A CA 1
ATOM 656 C C . VAL A 1 85 ? 11.32 -6.469 -5.277 1 95.06 85 VAL A C 1
ATOM 658 O O . VAL A 1 85 ? 10.984 -7.621 -5.547 1 95.06 85 VAL A O 1
ATOM 661 N N . ALA A 1 86 ? 11.406 -5.934 -4.043 1 94.44 86 ALA A N 1
ATOM 662 C CA . ALA A 1 86 ? 10.992 -6.746 -2.9 1 94.44 86 ALA A CA 1
ATOM 663 C C . ALA A 1 86 ? 9.484 -7.012 -2.934 1 94.44 86 ALA A C 1
ATOM 665 O O . ALA A 1 86 ? 8.703 -6.141 -3.312 1 94.44 86 ALA A O 1
ATOM 666 N N . LEU A 1 87 ? 9.148 -8.203 -2.473 1 95.88 87 LEU A N 1
ATOM 667 C CA . LEU A 1 87 ? 7.73 -8.484 -2.275 1 95.88 87 LEU A CA 1
ATOM 668 C C . LEU A 1 87 ? 7.188 -7.742 -1.061 1 95.88 87 LEU A C 1
ATOM 670 O O . LEU A 1 87 ? 7.793 -7.777 0.015 1 95.88 87 LEU A O 1
ATOM 674 N N . PRO A 1 88 ? 6.035 -7.121 -1.275 1 94.44 88 PRO A N 1
ATOM 675 C CA . PRO A 1 88 ? 5.461 -6.469 -0.099 1 94.44 88 PRO A CA 1
ATOM 676 C C . PRO A 1 88 ? 4.98 -7.465 0.955 1 94.44 88 PRO A C 1
ATOM 678 O O . PRO A 1 88 ? 4.922 -7.133 2.141 1 94.44 88 PRO A O 1
ATOM 681 N N . TYR A 1 89 ? 4.594 -8.578 0.496 1 94.56 89 TYR A N 1
ATOM 682 C CA . TYR A 1 89 ? 4.199 -9.688 1.359 1 94.56 89 TYR A CA 1
ATOM 683 C C . TYR A 1 89 ? 4.988 -10.945 1.025 1 94.56 89 TYR A C 1
ATOM 685 O O . TYR A 1 89 ? 4.527 -11.797 0.259 1 94.56 89 TYR A O 1
ATOM 693 N N . PRO A 1 90 ? 6.074 -11.102 1.622 1 91.31 90 PRO A N 1
ATOM 694 C CA . PRO A 1 90 ? 6.875 -12.289 1.332 1 91.31 90 PRO A CA 1
ATOM 695 C C . PRO A 1 90 ? 6.211 -13.578 1.816 1 91.31 90 PRO A C 1
ATOM 697 O O . PRO A 1 90 ? 5.449 -13.562 2.785 1 91.31 90 PRO A O 1
ATOM 700 N N . ASP A 1 91 ? 6.48 -14.68 1.134 1 88.5 91 ASP A N 1
ATOM 701 C CA . ASP A 1 91 ? 5.836 -15.945 1.489 1 88.5 91 ASP A CA 1
ATOM 702 C C . ASP A 1 91 ? 6.789 -16.844 2.273 1 88.5 91 ASP A C 1
ATOM 704 O O . ASP A 1 91 ? 6.504 -18.016 2.486 1 88.5 91 ASP A O 1
ATOM 708 N N . GLY A 1 92 ? 7.922 -16.422 2.648 1 87.81 92 GLY A N 1
ATOM 709 C CA . GLY A 1 92 ? 8.883 -17.219 3.398 1 87.81 92 GLY A CA 1
ATOM 710 C C . GLY A 1 92 ? 9.938 -17.875 2.521 1 87.81 92 GLY A C 1
ATOM 711 O O . GLY A 1 92 ? 11.016 -18.234 3 1 87.81 92 GLY A O 1
ATOM 712 N N . TYR A 1 93 ? 9.672 -18.062 1.262 1 92.12 93 TYR A N 1
ATOM 713 C CA . TYR A 1 93 ? 10.586 -18.719 0.338 1 92.12 93 TYR A CA 1
ATOM 714 C C . TYR A 1 93 ? 11.188 -17.734 -0.644 1 92.12 93 TYR A C 1
ATOM 716 O O . TYR A 1 93 ? 12.32 -17.906 -1.099 1 92.12 93 TYR A O 1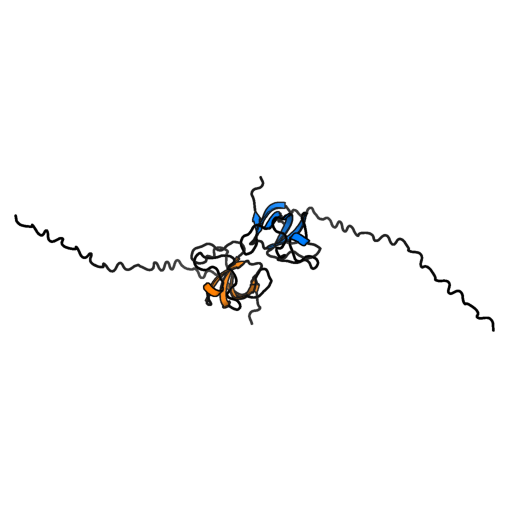
ATOM 724 N N . HIS A 1 94 ? 10.406 -16.688 -1 1 95.19 94 HIS A N 1
ATOM 725 C CA . HIS A 1 94 ? 10.812 -15.656 -1.952 1 95.19 94 HIS A CA 1
ATOM 726 C C . HIS A 1 94 ? 10.789 -14.273 -1.312 1 95.19 94 HIS A C 1
ATOM 728 O O . HIS A 1 94 ? 9.891 -13.961 -0.53 1 95.19 94 HIS A O 1
ATOM 734 N N . SER A 1 95 ? 11.797 -13.523 -1.739 1 94.88 95 SER A N 1
ATOM 735 C CA . SER A 1 95 ? 11.875 -12.172 -1.197 1 94.88 95 SER A CA 1
ATOM 736 C C . SER A 1 95 ? 11.641 -11.125 -2.283 1 94.88 95 SER A C 1
ATOM 738 O O . SER A 1 95 ? 11.32 -9.969 -1.983 1 94.88 95 SER A O 1
ATOM 740 N N . THR A 1 96 ? 11.82 -11.555 -3.588 1 97 96 THR A N 1
ATOM 741 C CA . THR A 1 96 ? 11.672 -10.602 -4.684 1 97 96 THR A CA 1
ATOM 742 C C . THR A 1 96 ? 10.695 -11.125 -5.73 1 97 96 THR A C 1
ATOM 744 O O . THR A 1 96 ? 10.406 -12.32 -5.77 1 97 96 THR A O 1
ATOM 747 N N . LEU A 1 97 ? 10.227 -10.156 -6.469 1 97.56 97 LEU A N 1
ATOM 748 C CA . LEU A 1 97 ? 9.305 -10.492 -7.543 1 97.56 97 LEU A CA 1
ATOM 749 C C . LEU A 1 97 ? 9.953 -11.43 -8.547 1 97.56 97 LEU A C 1
ATOM 751 O O . LEU A 1 97 ? 9.312 -12.375 -9.023 1 97.56 97 LEU A O 1
ATOM 755 N N . GLY A 1 98 ? 11.195 -11.203 -8.828 1 98 98 GLY A N 1
ATOM 756 C CA . GLY A 1 98 ? 11.914 -12.055 -9.766 1 98 98 GLY A CA 1
ATOM 757 C C . GLY A 1 98 ? 12.039 -13.492 -9.289 1 98 98 GLY A C 1
ATOM 758 O O . GLY A 1 98 ? 12.039 -14.422 -10.102 1 98 98 GLY A O 1
ATOM 759 N N . GLU A 1 99 ? 12.133 -13.648 -8.023 1 97.62 99 GLU A N 1
ATOM 760 C CA . GLU A 1 99 ? 12.281 -14.977 -7.445 1 97.62 99 GLU A CA 1
ATOM 761 C C . GLU A 1 99 ? 10.992 -15.781 -7.57 1 97.62 99 GLU A C 1
ATOM 763 O O . GLU A 1 99 ? 11.031 -17.016 -7.699 1 97.62 99 GLU A O 1
ATOM 768 N N . VAL A 1 100 ? 9.852 -15.188 -7.512 1 96.44 100 VAL A N 1
ATOM 769 C CA . VAL A 1 100 ? 8.594 -15.922 -7.605 1 96.44 100 VAL A CA 1
ATOM 770 C C . VAL A 1 100 ? 8.359 -16.359 -9.047 1 96.44 100 VAL A C 1
ATOM 772 O O . VAL A 1 100 ? 7.824 -17.438 -9.297 1 96.44 100 VAL A O 1
ATOM 775 N N . GLY A 1 101 ? 8.641 -15.422 -10.047 1 96.88 101 GLY A N 1
ATOM 776 C CA . GLY A 1 101 ? 8.586 -15.781 -11.453 1 96.88 101 GLY A CA 1
ATOM 777 C C . GLY A 1 101 ? 7.215 -15.578 -12.07 1 96.88 101 GLY A C 1
ATOM 778 O O . GLY A 1 101 ? 6.227 -15.43 -11.352 1 96.88 101 GLY A O 1
ATOM 779 N N . ASN A 1 102 ? 7.184 -15.609 -13.391 1 97.81 102 ASN A N 1
ATOM 780 C CA . ASN A 1 102 ? 5.938 -15.508 -14.141 1 97.81 102 ASN A CA 1
ATOM 781 C C . ASN A 1 102 ? 5.004 -16.672 -13.844 1 97.81 102 ASN A C 1
ATOM 783 O O . ASN A 1 102 ? 5.453 -17.812 -13.695 1 97.81 102 ASN A O 1
ATOM 787 N N . GLY A 1 103 ? 3.752 -16.391 -13.773 1 97.62 103 GLY A N 1
ATOM 788 C CA . GLY A 1 103 ? 2.754 -17.422 -13.531 1 97.62 103 GLY A CA 1
ATOM 789 C C . GLY A 1 103 ? 2.451 -17.625 -12.055 1 97.62 103 GLY A C 1
ATOM 790 O O . GLY A 1 103 ? 1.496 -18.312 -11.703 1 97.62 103 GLY A O 1
ATOM 791 N N . SER A 1 104 ? 3.211 -17.031 -11.234 1 97.19 104 SER A N 1
ATOM 792 C CA . SER A 1 104 ? 3.047 -17.219 -9.797 1 97.19 104 SER A CA 1
ATOM 793 C C . SER A 1 104 ? 1.917 -16.344 -9.258 1 97.19 104 SER A C 1
ATOM 795 O O . SER A 1 104 ? 1.469 -15.406 -9.93 1 97.19 104 SER A O 1
ATOM 797 N N . LEU A 1 105 ? 1.437 -16.703 -8.062 1 97.25 105 LEU A N 1
ATOM 798 C CA . LEU A 1 105 ? 0.47 -15.906 -7.316 1 97.25 105 LEU A CA 1
ATOM 799 C C . LEU A 1 105 ? 1.165 -15.062 -6.25 1 97.25 105 LEU A C 1
ATOM 801 O O . LEU A 1 105 ? 1.991 -15.578 -5.492 1 97.25 105 LEU A O 1
ATOM 805 N N . VAL A 1 106 ? 0.827 -13.812 -6.258 1 97.56 106 VAL A N 1
ATOM 806 C CA . VAL A 1 106 ? 1.386 -12.938 -5.23 1 97.56 106 VAL A CA 1
ATOM 807 C C . VAL A 1 106 ? 0.279 -12.078 -4.629 1 97.56 106 VAL A C 1
ATOM 809 O O . VAL A 1 106 ? -0.77 -11.883 -5.246 1 97.56 106 VAL A O 1
ATOM 812 N N . ALA A 1 107 ? 0.478 -11.656 -3.371 1 97.12 107 ALA A N 1
ATOM 813 C CA . ALA A 1 107 ? -0.317 -10.586 -2.779 1 97.12 107 ALA A CA 1
ATOM 814 C C . ALA A 1 107 ? 0.309 -9.219 -3.053 1 97.12 107 ALA A C 1
ATOM 816 O O . ALA A 1 107 ? 1.525 -9.055 -2.934 1 97.12 107 ALA A O 1
ATOM 817 N N . TRP A 1 108 ? -0.526 -8.273 -3.422 1 97.88 108 TRP A N 1
ATOM 818 C CA . TRP A 1 108 ? -0.046 -6.926 -3.725 1 97.88 108 TRP A CA 1
ATOM 819 C C . TRP A 1 108 ? -0.965 -5.871 -3.119 1 97.88 108 TRP A C 1
ATOM 821 O O . TRP A 1 108 ? -2.191 -5.996 -3.18 1 97.88 108 TRP A O 1
ATOM 831 N N . PRO A 1 109 ? -0.395 -4.867 -2.508 1 97.62 109 PRO A N 1
ATOM 832 C CA . PRO A 1 109 ? -1.268 -3.852 -1.916 1 97.62 109 PRO A CA 1
ATOM 833 C C . PRO A 1 109 ? -2.227 -3.234 -2.932 1 97.62 109 PRO A C 1
ATOM 835 O O . PRO A 1 109 ? -1.806 -2.832 -4.02 1 97.62 109 PRO A O 1
ATOM 838 N N . LYS A 1 110 ? -3.463 -3.094 -2.516 1 97.5 110 LYS A N 1
ATOM 839 C CA . LYS A 1 110 ? -4.488 -2.578 -3.418 1 97.5 110 LYS A CA 1
ATOM 840 C C . LYS A 1 110 ? -4.121 -1.188 -3.932 1 97.5 110 LYS A C 1
ATOM 842 O O . LYS A 1 110 ? -4.41 -0.849 -5.082 1 97.5 110 LYS A O 1
ATOM 847 N N . ALA A 1 111 ? -3.43 -0.405 -3.125 1 97.06 111 ALA A N 1
ATOM 848 C CA . ALA A 1 111 ? -3.047 0.963 -3.465 1 97.06 111 ALA A CA 1
ATOM 849 C C . ALA A 1 111 ? -2.092 0.985 -4.652 1 97.06 111 ALA A C 1
ATOM 851 O O . ALA A 1 111 ? -1.907 2.025 -5.293 1 97.06 111 ALA A O 1
ATOM 852 N N . PHE A 1 112 ? -1.556 -0.149 -4.973 1 97.56 112 PHE A N 1
ATOM 853 C CA . PHE A 1 112 ? -0.512 -0.169 -5.988 1 97.56 112 PHE A CA 1
ATOM 854 C C . PHE A 1 112 ? -0.869 -1.138 -7.109 1 97.56 112 PHE A C 1
ATOM 856 O O . PHE A 1 112 ? 0.016 -1.674 -7.781 1 97.56 112 PHE A O 1
ATOM 863 N N . VAL A 1 113 ? -2.145 -1.323 -7.227 1 98.06 113 VAL A N 1
ATOM 864 C CA . VAL A 1 113 ? -2.691 -2.08 -8.352 1 98.06 113 VAL A CA 1
ATOM 865 C C . VAL A 1 113 ? -3.562 -1.168 -9.211 1 98.06 113 VAL A C 1
ATOM 867 O O . VAL A 1 113 ? -4.461 -0.494 -8.703 1 98.06 113 VAL A O 1
ATOM 870 N N . THR A 1 114 ? -3.193 -1.115 -10.469 1 97.44 114 THR A N 1
ATOM 871 C CA . THR A 1 114 ? -3.994 -0.357 -11.422 1 97.44 114 THR A CA 1
ATOM 872 C C . THR A 1 114 ? -4.637 -1.286 -12.445 1 97.44 114 THR A C 1
ATOM 874 O O . THR A 1 114 ? -3.939 -2.039 -13.133 1 97.44 114 THR A O 1
ATOM 877 N N . PHE A 1 115 ? -5.898 -1.179 -12.539 1 97.12 115 PHE A N 1
ATOM 878 C CA . PHE A 1 115 ? -6.621 -2.039 -13.469 1 97.12 115 PHE A CA 1
ATOM 879 C C . PHE A 1 115 ? -6.574 -1.469 -14.883 1 97.12 115 PHE A C 1
ATOM 881 O O . PHE A 1 115 ? -6.66 -0.254 -15.07 1 97.12 115 PHE A O 1
ATOM 888 N N . THR A 1 116 ? -6.293 -2.318 -15.727 1 94.19 116 THR A N 1
ATOM 889 C CA . THR A 1 116 ? -6.238 -1.919 -17.125 1 94.19 116 THR A CA 1
ATOM 890 C C . THR A 1 116 ? -7.465 -2.426 -17.891 1 94.19 116 THR A C 1
ATOM 892 O O . THR A 1 116 ? -8.102 -3.391 -17.469 1 94.19 116 THR A O 1
ATOM 895 N N . GLU A 1 117 ? -7.965 -1.609 -18.781 1 81.19 117 GLU A N 1
ATOM 896 C CA . GLU A 1 117 ? -9.117 -2.021 -19.578 1 81.19 117 GLU A CA 1
ATOM 897 C C . GLU A 1 117 ? -8.852 -3.34 -20.297 1 81.19 117 GLU A C 1
ATOM 899 O O . GLU A 1 117 ? -7.715 -3.623 -20.672 1 81.19 117 GLU A O 1
ATOM 904 N N . LYS A 1 118 ? -9.758 -4.238 -20.031 1 65.62 118 LYS A N 1
ATOM 905 C CA . LYS A 1 118 ? -9.688 -5.469 -20.812 1 65.62 118 LYS A CA 1
ATOM 906 C C . LYS A 1 118 ? -9.609 -5.164 -22.297 1 65.62 118 LYS A C 1
ATOM 908 O O . LYS A 1 118 ? -10.367 -4.34 -22.812 1 65.62 118 LYS A O 1
ATOM 913 N N . THR A 1 119 ? -8.359 -5.191 -22.875 1 47.19 119 THR A N 1
ATOM 914 C CA . THR A 1 119 ? -8.391 -5.102 -24.328 1 47.19 119 THR A CA 1
ATOM 915 C C . THR A 1 119 ? -9.312 -6.168 -24.906 1 47.19 119 THR A C 1
ATOM 917 O O . THR A 1 119 ? -9.305 -7.316 -24.469 1 47.19 119 THR A O 1
ATOM 920 N N . MET B 1 1 ? 12.133 76 -29.422 1 29.02 1 MET B N 1
ATOM 921 C CA . MET B 1 1 ? 11.703 74.625 -29.625 1 29.02 1 MET B CA 1
ATOM 922 C C . MET B 1 1 ? 11.398 73.938 -28.281 1 29.02 1 MET B C 1
ATOM 924 O O . MET B 1 1 ? 12.305 73.688 -27.484 1 29.02 1 MET B O 1
ATOM 928 N N . HIS B 1 2 ? 10.281 74.312 -27.578 1 32.81 2 HIS B N 1
ATOM 929 C CA . HIS B 1 2 ? 9.844 74.188 -26.203 1 32.81 2 HIS B CA 1
ATOM 930 C C . HIS B 1 2 ? 9.438 72.75 -25.922 1 32.81 2 HIS B C 1
ATOM 932 O O . HIS B 1 2 ? 8.68 72.125 -26.688 1 32.81 2 HIS B O 1
ATOM 938 N N . ALA B 1 3 ? 10.375 71.938 -25.25 1 28.22 3 ALA B N 1
ATOM 939 C CA . ALA B 1 3 ? 10.352 70.562 -24.781 1 28.22 3 ALA B CA 1
ATOM 940 C C . ALA B 1 3 ? 9.164 70.312 -23.859 1 28.22 3 ALA B C 1
ATOM 942 O O . ALA B 1 3 ? 9.047 70.938 -22.812 1 28.22 3 ALA B O 1
ATOM 943 N N . PHE B 1 4 ? 7.902 70.25 -24.453 1 28.55 4 PHE B N 1
ATOM 944 C CA . PHE B 1 4 ? 6.648 70.062 -23.719 1 28.55 4 PHE B CA 1
ATOM 945 C C . PHE B 1 4 ? 6.719 68.875 -22.781 1 28.55 4 PHE B C 1
ATOM 947 O O . PHE B 1 4 ? 6.973 67.75 -23.219 1 28.55 4 PHE B O 1
ATOM 954 N N . GLY B 1 5 ? 7.32 69.062 -21.609 1 28.55 5 GLY B N 1
ATOM 955 C CA . GLY B 1 5 ? 7.508 68.125 -20.516 1 28.55 5 GLY B CA 1
ATOM 956 C C . GLY B 1 5 ? 6.215 67.5 -20.062 1 28.55 5 GLY B C 1
ATOM 957 O O . GLY B 1 5 ? 5.32 68.125 -19.547 1 28.55 5 GLY B O 1
ATOM 958 N N . ILE B 1 6 ? 5.543 66.688 -20.953 1 31.67 6 ILE B N 1
ATOM 959 C CA . ILE B 1 6 ? 4.246 66.125 -20.578 1 31.67 6 ILE B CA 1
ATOM 960 C C . ILE B 1 6 ? 4.355 65.438 -19.234 1 31.67 6 ILE B C 1
ATOM 962 O O . ILE B 1 6 ? 5.246 64.625 -19.031 1 31.67 6 ILE B O 1
ATOM 966 N N . PRO B 1 7 ? 3.93 66.125 -18.156 1 26.56 7 PRO B N 1
ATOM 967 C CA . PRO B 1 7 ? 3.977 65.562 -16.812 1 26.56 7 PRO B CA 1
ATOM 968 C C . PRO B 1 7 ? 3.279 64.188 -16.703 1 26.56 7 PRO B C 1
ATOM 970 O O . PRO B 1 7 ? 2.137 64.062 -17.141 1 26.56 7 PRO B O 1
ATOM 973 N N . ILE B 1 8 ? 3.895 63.125 -17.047 1 29.8 8 ILE B N 1
ATOM 974 C CA . ILE B 1 8 ? 3.318 61.781 -16.938 1 29.8 8 ILE B CA 1
ATOM 975 C C . ILE B 1 8 ? 2.814 61.562 -15.516 1 29.8 8 ILE B C 1
ATOM 977 O O . ILE B 1 8 ? 3.598 61.562 -14.57 1 29.8 8 ILE B O 1
ATOM 981 N N . GLU B 1 9 ? 1.689 62.188 -15.211 1 26.41 9 GLU B N 1
ATOM 982 C CA . GLU B 1 9 ? 1.137 61.969 -13.875 1 26.41 9 GLU B CA 1
ATOM 983 C C . GLU B 1 9 ? 1.043 60.5 -13.547 1 26.41 9 GLU B C 1
ATOM 985 O O . GLU B 1 9 ? 0.431 59.719 -14.281 1 26.41 9 GLU B O 1
ATOM 990 N N . ARG B 1 10 ? 2.025 59.906 -12.875 1 25.38 10 ARG B N 1
ATOM 991 C CA . ARG B 1 10 ? 2.107 58.562 -12.281 1 25.38 10 ARG B CA 1
ATOM 992 C C . ARG B 1 10 ? 0.874 58.281 -11.438 1 25.38 10 ARG B C 1
ATOM 994 O O . ARG B 1 10 ? 0.616 58.969 -10.438 1 25.38 10 ARG B O 1
ATOM 1001 N N . PHE B 1 11 ? -0.29 57.969 -12.062 1 25.95 11 PHE B N 1
ATOM 1002 C CA . PHE B 1 11 ? -1.45 57.562 -11.281 1 25.95 11 PHE B CA 1
ATOM 1003 C C . PHE B 1 11 ? -1.062 56.5 -10.242 1 25.95 11 PHE B C 1
ATOM 1005 O O . PHE B 1 11 ? -0.548 55.438 -10.586 1 25.95 11 PHE B O 1
ATOM 1012 N N . VAL B 1 12 ? -0.589 56.875 -9.141 1 25.41 12 VAL B N 1
ATOM 1013 C CA . VAL B 1 12 ? -0.323 56 -8.008 1 25.41 12 VAL B CA 1
ATOM 1014 C C . VAL B 1 12 ? -1.578 55.188 -7.672 1 25.41 12 VAL B C 1
ATOM 1016 O O . VAL B 1 12 ? -2.629 55.781 -7.383 1 25.41 12 VAL B O 1
ATOM 1019 N N . PRO B 1 13 ? -1.887 54.156 -8.352 1 25.08 13 PRO B N 1
ATOM 1020 C CA . PRO B 1 13 ? -3.094 53.406 -7.957 1 25.08 13 PRO B CA 1
ATOM 1021 C C . PRO B 1 13 ? -3.203 53.219 -6.445 1 25.08 13 PRO B C 1
ATOM 1023 O O . PRO B 1 13 ? -2.189 53.031 -5.77 1 25.08 13 PRO B O 1
ATOM 1026 N N . THR B 1 14 ? -4.027 53.938 -5.789 1 24.42 14 THR B N 1
ATOM 1027 C CA . THR B 1 14 ? -4.395 53.781 -4.387 1 24.42 14 THR B CA 1
ATOM 1028 C C . THR B 1 14 ? -4.602 52.312 -4.035 1 24.42 14 THR B C 1
ATOM 1030 O O . THR B 1 14 ? -4.992 51.5 -4.887 1 24.42 14 THR B O 1
ATOM 1033 N N . GLU B 1 15 ? -3.914 51.75 -3.053 1 25.23 15 GLU B N 1
ATOM 1034 C CA . GLU B 1 15 ? -3.814 50.438 -2.393 1 25.23 15 GLU B CA 1
ATOM 1035 C C . GLU B 1 15 ? -5.18 49.969 -1.9 1 25.23 15 GLU B C 1
ATOM 1037 O O . GLU B 1 15 ? -5.676 50.469 -0.88 1 25.23 15 GLU B O 1
ATOM 1042 N N . ASP B 1 16 ? -6.293 50.062 -2.615 1 25.42 16 ASP B N 1
ATOM 1043 C CA . ASP B 1 16 ? -7.531 49.625 -1.987 1 25.42 16 ASP B CA 1
ATOM 1044 C C . ASP B 1 16 ? -7.324 48.281 -1.249 1 25.42 16 ASP B C 1
ATOM 1046 O O . ASP B 1 16 ? -6.574 47.438 -1.709 1 25.42 16 ASP B O 1
ATOM 1050 N N . ASP B 1 17 ? -7.656 48.25 0.065 1 24.48 17 ASP B N 1
ATOM 1051 C CA . ASP B 1 17 ? -7.703 47.219 1.122 1 24.48 17 ASP B CA 1
ATOM 1052 C C . ASP B 1 17 ? -8.516 46 0.685 1 24.48 17 ASP B C 1
ATOM 1054 O O . ASP B 1 17 ? -9.75 46.062 0.628 1 24.48 17 ASP B O 1
ATOM 1058 N N . GLU B 1 18 ? -8.461 45.531 -0.472 1 29.42 18 GLU B N 1
ATOM 1059 C CA . GLU B 1 18 ? -9.297 44.375 -0.777 1 29.42 18 GLU B CA 1
ATOM 1060 C C . GLU B 1 18 ? -9.203 43.344 0.325 1 29.42 18 GLU B C 1
ATOM 1062 O O . GLU B 1 18 ? -8.125 42.844 0.621 1 29.42 18 GLU B O 1
ATOM 1067 N N . SER B 1 19 ? -10.102 43.406 1.322 1 26.92 19 SER B N 1
ATOM 1068 C CA . SER B 1 19 ? -10.422 42.406 2.326 1 26.92 19 SER B CA 1
ATOM 1069 C C . SER B 1 19 ? -10.484 41.031 1.713 1 26.92 19 SER B C 1
ATOM 1071 O O . SER B 1 19 ? -11.281 40.781 0.809 1 26.92 19 SER B O 1
ATOM 1073 N N . VAL B 1 20 ? -9.445 40.5 1.29 1 28.69 20 VAL B N 1
ATOM 1074 C CA . VAL B 1 20 ? -9.391 39.062 0.973 1 28.69 20 VAL B CA 1
ATOM 1075 C C . VAL B 1 20 ? -10.211 38.281 1.995 1 28.69 20 VAL B C 1
ATOM 1077 O O . VAL B 1 20 ? -9.852 38.219 3.174 1 28.69 20 VAL B O 1
ATOM 1080 N N . ALA B 1 21 ? -11.523 38.438 2 1 27.48 21 ALA B N 1
ATOM 1081 C CA . ALA B 1 21 ? -12.398 37.531 2.754 1 27.48 21 ALA B CA 1
ATOM 1082 C C . ALA B 1 21 ? -11.914 36.094 2.666 1 27.48 21 ALA B C 1
ATOM 1084 O O . ALA B 1 21 ? -11.711 35.562 1.568 1 27.48 21 ALA B O 1
ATOM 1085 N N . VAL B 1 22 ? -11.008 35.719 3.463 1 29.8 22 VAL B N 1
ATOM 1086 C CA . VAL B 1 22 ? -10.812 34.312 3.777 1 29.8 22 VAL B CA 1
ATOM 1087 C C . VAL B 1 22 ? -12.164 33.594 3.799 1 29.8 22 VAL B C 1
ATOM 1089 O O . VAL B 1 22 ? -13.062 33.969 4.543 1 29.8 22 VAL B O 1
ATOM 1092 N N . PHE B 1 23 ? -12.836 33.438 2.658 1 28.64 23 PHE B N 1
ATOM 1093 C CA . PHE B 1 23 ? -13.953 32.5 2.627 1 28.64 23 PHE B CA 1
ATOM 1094 C C . PHE B 1 23 ? -13.734 31.359 3.619 1 28.64 23 PHE B C 1
ATOM 1096 O O . PHE B 1 23 ? -12.836 30.531 3.439 1 28.64 23 PHE B O 1
ATOM 1103 N N . ASN B 1 24 ? -13.758 31.609 4.922 1 28.7 24 ASN B N 1
ATOM 1104 C CA . ASN B 1 24 ? -14.125 30.625 5.934 1 28.7 24 ASN B CA 1
ATOM 1105 C C . ASN B 1 24 ? -15.273 29.75 5.469 1 28.7 24 ASN B C 1
ATOM 1107 O O . ASN B 1 24 ? -16.438 30.141 5.555 1 28.7 24 ASN B O 1
ATOM 1111 N N . THR B 1 25 ? -15.508 29.484 4.238 1 31.77 25 THR B N 1
ATOM 1112 C CA . THR B 1 25 ? -16.516 28.453 4.027 1 31.77 25 THR B CA 1
ATOM 1113 C C . THR B 1 25 ? -16.531 27.453 5.176 1 31.77 25 THR B C 1
ATOM 1115 O O . THR B 1 25 ? -15.586 26.656 5.316 1 31.77 25 THR B O 1
ATOM 1118 N N . THR B 1 26 ? -16.734 27.797 6.344 1 32.28 26 THR B N 1
ATOM 1119 C CA . THR B 1 26 ? -17.359 26.969 7.379 1 32.28 26 THR B CA 1
ATOM 1120 C C . THR B 1 26 ? -18.484 26.141 6.805 1 32.28 26 THR B C 1
ATOM 1122 O O . THR B 1 26 ? -19.625 26.594 6.73 1 32.28 26 THR B O 1
ATOM 1125 N N . ALA B 1 27 ? -18.75 26.016 5.508 1 34.72 27 ALA B N 1
ATOM 1126 C CA . ALA B 1 27 ? -19.734 24.953 5.316 1 34.72 27 ALA B CA 1
ATOM 1127 C C . ALA B 1 27 ? -19.703 23.969 6.473 1 34.72 27 ALA B C 1
ATOM 1129 O O . ALA B 1 27 ? -18.656 23.734 7.078 1 34.72 27 ALA B O 1
ATOM 1130 N N . GLY B 1 28 ? -20.875 23.828 7.242 1 34.97 28 GLY B N 1
ATOM 1131 C CA . GLY B 1 28 ? -20.984 22.906 8.367 1 34.97 28 GLY B CA 1
ATOM 1132 C C . GLY B 1 28 ? -20.062 21.719 8.242 1 34.97 28 GLY B C 1
ATOM 1133 O O . GLY B 1 28 ? -20.203 20.906 7.32 1 34.97 28 GLY B O 1
ATOM 1134 N N . ASP B 1 29 ? -18.812 21.891 8.242 1 38.62 29 ASP B N 1
ATOM 1135 C CA . ASP B 1 29 ? -18.078 20.688 8.672 1 38.62 29 ASP B CA 1
ATOM 1136 C C . ASP B 1 29 ? -18.953 19.781 9.531 1 38.62 29 ASP B C 1
ATOM 1138 O O . ASP B 1 29 ? -19.234 20.094 10.688 1 38.62 29 ASP B O 1
ATOM 1142 N N . LYS B 1 30 ? -20.203 19.703 9.133 1 41.5 30 LYS B N 1
ATOM 1143 C CA . LYS B 1 30 ? -20.844 18.688 9.961 1 41.5 30 LYS B CA 1
ATOM 1144 C C . LYS B 1 30 ? -19.812 17.812 10.656 1 41.5 30 LYS B C 1
ATOM 1146 O O . LYS B 1 30 ? -18.797 17.438 10.055 1 41.5 30 LYS B O 1
ATOM 1151 N N . PRO B 1 31 ? -19.531 18 11.945 1 48.06 31 PRO B N 1
ATOM 1152 C CA . PRO B 1 31 ? -18.594 17.062 12.578 1 48.06 31 PRO B CA 1
ATOM 1153 C C . PRO B 1 31 ? -18.391 15.789 11.773 1 48.06 31 PRO B C 1
ATOM 1155 O O . PRO B 1 31 ? -19.344 15.055 11.508 1 48.06 31 PRO B O 1
ATOM 1158 N N . SER B 1 32 ? -17.812 16.031 10.531 1 55.75 32 SER B N 1
ATOM 1159 C CA . SER B 1 32 ? -17.594 14.758 9.859 1 55.75 32 SER B CA 1
ATOM 1160 C C . SER B 1 32 ? -17.312 13.641 10.859 1 55.75 32 SER B C 1
ATOM 1162 O O . SER B 1 32 ? -16.578 13.836 11.828 1 55.75 32 SER B O 1
ATOM 1164 N N . ASN B 1 33 ? -18.297 13.102 11.242 1 74.06 33 ASN B N 1
ATOM 1165 C CA . ASN B 1 33 ? -18.297 11.945 12.133 1 74.06 33 ASN B CA 1
ATOM 1166 C C . ASN B 1 33 ? -17.078 11.062 11.891 1 74.06 33 ASN B C 1
ATOM 1168 O O . ASN B 1 33 ? -17.188 9.977 11.312 1 74.06 33 ASN B O 1
ATOM 1172 N N . GLU B 1 34 ? -15.891 11.883 11.906 1 86.5 34 GLU B N 1
ATOM 1173 C CA . GLU B 1 34 ? -14.695 11.039 11.82 1 86.5 34 GLU B CA 1
ATOM 1174 C C . GLU B 1 34 ? -14.172 10.695 13.211 1 86.5 34 GLU B C 1
ATOM 1176 O O . GLU B 1 34 ? -14.258 11.508 14.133 1 86.5 34 GLU B O 1
ATOM 1181 N N . THR B 1 35 ? -13.812 9.547 13.312 1 92.88 35 THR B N 1
ATOM 1182 C CA . THR B 1 35 ? -13.078 9.117 14.492 1 92.88 35 THR B CA 1
ATOM 1183 C C . THR B 1 35 ? -11.594 8.961 14.18 1 92.88 35 THR B C 1
ATOM 1185 O O . THR B 1 35 ? -11.219 8.703 13.031 1 92.88 35 THR B O 1
ATOM 1188 N N . GLU B 1 36 ? -10.766 9.211 15.242 1 95.56 36 GLU B N 1
ATOM 1189 C CA . GLU B 1 36 ? -9.32 9.062 15.086 1 95.56 36 GLU B CA 1
ATOM 1190 C C . GLU B 1 36 ? -8.805 7.844 15.844 1 95.56 36 GLU B C 1
ATOM 1192 O O . GLU B 1 36 ? -9.195 7.617 17 1 95.56 36 GLU B O 1
ATOM 1197 N N . TRP B 1 37 ? -7.969 7.133 15.148 1 96.81 37 TRP B N 1
ATOM 1198 C CA . TRP B 1 37 ? -7.344 5.973 15.766 1 96.81 37 TRP B CA 1
ATOM 1199 C C . TRP B 1 37 ? -5.824 6.074 15.703 1 96.81 37 TRP B C 1
ATOM 1201 O O . TRP B 1 37 ? -5.258 6.391 14.656 1 96.81 37 TRP B O 1
ATOM 1211 N N . PRO B 1 38 ? -5.148 5.84 16.891 1 98.25 38 PRO B N 1
ATOM 1212 C CA . PRO B 1 38 ? -3.684 5.824 16.859 1 98.25 38 PRO B CA 1
ATOM 1213 C C . PRO B 1 38 ? -3.127 4.762 15.914 1 98.25 38 PRO B C 1
ATOM 1215 O O . PRO B 1 38 ? -3.676 3.66 15.82 1 98.25 38 PRO B O 1
ATOM 1218 N N . CYS B 1 39 ? -2.047 5.145 15.25 1 98.5 39 CYS B N 1
ATOM 1219 C CA . CYS B 1 39 ? -1.506 4.203 14.273 1 98.5 39 CYS B CA 1
ATOM 1220 C C . CYS B 1 39 ? -0.011 4.422 14.078 1 98.5 39 CYS B C 1
ATOM 1222 O O . CYS B 1 39 ? 0.541 5.422 14.539 1 98.5 39 CYS B O 1
ATOM 1224 N N . LYS B 1 40 ? 0.611 3.439 13.484 1 98.69 40 LYS B N 1
ATOM 12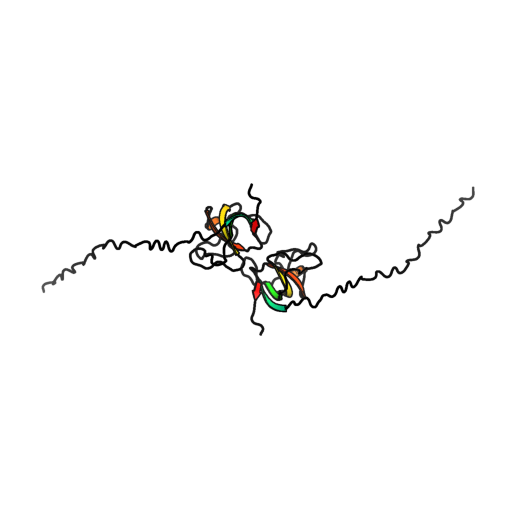25 C CA . LYS B 1 40 ? 1.972 3.48 12.961 1 98.69 40 LYS B CA 1
ATOM 1226 C C . LYS B 1 40 ? 1.971 3.451 11.438 1 98.69 40 LYS B C 1
ATOM 1228 O O . LYS B 1 40 ? 1.183 2.725 10.82 1 98.69 40 LYS B O 1
ATOM 1233 N N . LEU B 1 41 ? 2.791 4.262 10.859 1 98.44 41 LEU B N 1
ATOM 1234 C CA . LEU B 1 41 ? 2.986 4.273 9.414 1 98.44 41 LEU B CA 1
ATOM 1235 C C . LEU B 1 41 ? 4.195 3.432 9.016 1 98.44 41 LEU B C 1
ATOM 1237 O O . LEU B 1 41 ? 5.309 3.682 9.484 1 98.44 41 LEU B O 1
ATOM 1241 N N . MET B 1 42 ? 3.916 2.506 8.133 1 96.94 42 MET B N 1
ATOM 1242 C CA . MET B 1 42 ? 4.969 1.612 7.66 1 96.94 42 MET B CA 1
ATOM 1243 C C . MET B 1 42 ? 5.23 1.812 6.172 1 96.94 42 MET B C 1
ATOM 1245 O O . MET B 1 42 ? 4.445 2.467 5.48 1 96.94 42 MET B O 1
ATOM 1249 N N . THR B 1 43 ? 6.41 1.327 5.734 1 94.62 43 THR B N 1
ATOM 1250 C CA . THR B 1 43 ? 6.754 1.354 4.316 1 94.62 43 THR B CA 1
ATOM 1251 C C . THR B 1 43 ? 6.77 -0.058 3.736 1 94.62 43 THR B C 1
ATOM 1253 O O . THR B 1 43 ? 6.523 -1.031 4.453 1 94.62 43 THR B O 1
ATOM 1256 N N . TRP B 1 44 ? 7.09 -0.086 2.484 1 91.12 44 TRP B N 1
ATOM 1257 C CA . TRP B 1 44 ? 7.219 -1.322 1.721 1 91.12 44 TRP B CA 1
ATOM 1258 C C . TRP B 1 44 ? 8.195 -2.279 2.396 1 91.12 44 TRP B C 1
ATOM 126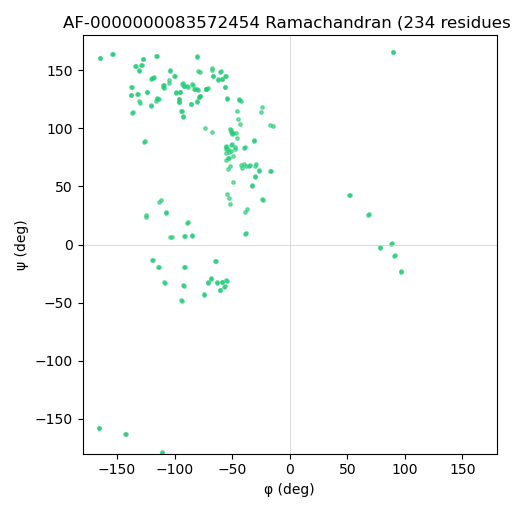0 O O . TRP B 1 44 ? 7.988 -3.496 2.387 1 91.12 44 TRP B O 1
ATOM 1270 N N . SER B 1 45 ? 9.203 -1.744 3.084 1 85.38 45 SER B N 1
ATOM 1271 C CA . SER B 1 45 ? 10.227 -2.562 3.73 1 85.38 45 SER B CA 1
ATOM 1272 C C . SER B 1 45 ? 9.844 -2.893 5.168 1 85.38 45 SER B C 1
ATOM 1274 O O . SER B 1 45 ? 10.672 -3.365 5.945 1 85.38 45 SER B O 1
ATOM 1276 N N . GLN B 1 46 ? 8.609 -2.533 5.559 1 87.31 46 GLN B N 1
ATOM 1277 C CA . GLN B 1 46 ? 8.055 -2.871 6.867 1 87.31 46 GLN B CA 1
ATOM 1278 C C . GLN B 1 46 ? 8.766 -2.107 7.98 1 87.31 46 GLN B C 1
ATOM 1280 O O . GLN B 1 46 ? 8.945 -2.629 9.078 1 87.31 46 GLN B O 1
ATOM 1285 N N . GLU B 1 47 ? 9.273 -1.045 7.633 1 93.75 47 GLU B N 1
ATOM 1286 C CA . GLU B 1 47 ? 9.836 -0.14 8.625 1 93.75 47 GLU B CA 1
ATOM 1287 C C . GLU B 1 47 ? 8.805 0.874 9.102 1 93.75 47 GLU B C 1
ATOM 1289 O O . GLU B 1 47 ? 8.055 1.437 8.297 1 93.75 47 GLU B O 1
ATOM 1294 N N . VAL B 1 48 ? 8.789 1.087 10.445 1 97.75 48 VAL B N 1
ATOM 1295 C CA . VAL B 1 48 ? 7.941 2.15 10.977 1 97.75 48 VAL B CA 1
ATOM 1296 C C . VAL B 1 48 ? 8.617 3.504 10.758 1 97.75 48 VAL B C 1
ATOM 1298 O O . VAL B 1 48 ? 9.734 3.729 11.219 1 97.75 48 VAL B O 1
ATOM 1301 N N . VAL B 1 49 ? 7.898 4.41 10.18 1 98.56 49 VAL B N 1
ATOM 1302 C CA . VAL B 1 49 ? 8.578 5.652 9.82 1 98.56 49 VAL B CA 1
ATOM 1303 C C . VAL B 1 49 ? 7.914 6.828 10.539 1 98.56 49 VAL B C 1
ATOM 1305 O O . VAL B 1 49 ? 8.477 7.926 10.594 1 98.56 49 VAL B O 1
ATOM 1308 N N . ALA B 1 50 ? 6.734 6.613 11.109 1 98.69 50 ALA B N 1
ATOM 1309 C CA . ALA B 1 50 ? 6.031 7.66 11.844 1 98.69 50 ALA B CA 1
ATOM 1310 C C . ALA B 1 50 ? 4.914 7.066 12.703 1 98.69 50 ALA B C 1
ATOM 1312 O O . ALA B 1 50 ? 4.5 5.926 12.492 1 98.69 50 ALA B O 1
ATOM 1313 N N . ILE B 1 51 ? 4.516 7.797 13.648 1 98.56 51 ILE B N 1
ATOM 1314 C CA . ILE B 1 51 ? 3.318 7.531 14.438 1 98.56 51 ILE B CA 1
ATOM 1315 C C . ILE B 1 51 ? 2.322 8.672 14.266 1 98.56 51 ILE B C 1
ATOM 1317 O O . ILE B 1 51 ? 2.717 9.836 14.133 1 98.56 51 ILE B O 1
ATOM 1321 N N . GLY B 1 52 ? 1.068 8.289 14.25 1 98.56 52 GLY B N 1
ATOM 1322 C CA . GLY B 1 52 ? 0.041 9.305 14.062 1 98.56 52 GLY B CA 1
ATOM 1323 C C . GLY B 1 52 ? -1.354 8.812 14.398 1 98.56 52 GLY B C 1
ATOM 1324 O O . GLY B 1 52 ? -1.516 7.918 15.234 1 98.56 52 GLY B O 1
ATOM 1325 N N . ARG B 1 53 ? -2.35 9.523 13.82 1 98.19 53 ARG B N 1
ATOM 1326 C CA . ARG B 1 53 ? -3.762 9.203 13.992 1 98.19 53 ARG B CA 1
ATOM 1327 C C . ARG B 1 53 ? -4.473 9.133 12.648 1 98.19 53 ARG B C 1
ATOM 1329 O O . ARG B 1 53 ? -4.445 10.086 11.875 1 98.19 53 ARG B O 1
ATOM 1336 N N . ALA B 1 54 ? -5.02 8 12.438 1 97.88 54 ALA B N 1
ATOM 1337 C CA . ALA B 1 54 ? -5.812 7.848 11.219 1 97.88 54 ALA B CA 1
ATOM 1338 C C . ALA B 1 54 ? -7.234 8.359 11.422 1 97.88 54 ALA B C 1
ATOM 1340 O O . ALA B 1 54 ? -7.855 8.086 12.453 1 97.88 54 ALA B O 1
ATOM 1341 N N . HIS B 1 55 ? -7.703 9.07 10.414 1 96.75 55 HIS B N 1
ATOM 1342 C CA . HIS B 1 55 ? -9.078 9.57 10.43 1 96.75 55 HIS B CA 1
ATOM 1343 C C . HIS B 1 55 ? -10.023 8.594 9.742 1 96.75 55 HIS B C 1
ATOM 1345 O O . HIS B 1 55 ? -9.922 8.367 8.531 1 96.75 55 HIS B O 1
ATOM 1351 N N . ILE B 1 56 ? -10.852 7.973 10.531 1 92.81 56 ILE B N 1
ATOM 1352 C CA . ILE B 1 56 ? -11.812 7.02 10 1 92.81 56 ILE B CA 1
ATOM 1353 C C . ILE B 1 56 ? -13.141 7.723 9.727 1 92.81 56 ILE B C 1
ATOM 1355 O O . ILE B 1 56 ? -13.742 8.297 10.633 1 92.81 56 ILE B O 1
ATOM 1359 N N . GLY B 1 57 ? -13.453 7.754 8.383 1 86.56 57 GLY B N 1
ATOM 1360 C CA . GLY B 1 57 ? -14.672 8.445 8.016 1 86.56 57 GLY B CA 1
ATOM 1361 C C . GLY B 1 57 ? -15.43 7.77 6.887 1 86.56 57 GLY B C 1
ATOM 1362 O O . GLY B 1 57 ? -15.234 6.574 6.637 1 86.56 57 GLY B O 1
ATOM 1363 N N . ASN B 1 58 ? -16.359 8.562 6.293 1 77.31 58 ASN B N 1
ATOM 1364 C CA . ASN B 1 58 ? -17.344 8.016 5.352 1 77.31 58 ASN B CA 1
ATOM 1365 C C . ASN B 1 58 ? -16.797 8.016 3.924 1 77.31 58 ASN B C 1
ATOM 1367 O O . ASN B 1 58 ? -17.562 7.84 2.969 1 77.31 58 ASN B O 1
ATOM 1371 N N . GLY B 1 59 ? -15.617 8.086 3.652 1 75.38 59 GLY B N 1
ATOM 1372 C CA . GLY B 1 59 ? -15.062 7.941 2.314 1 75.38 59 GLY B CA 1
ATOM 1373 C C . GLY B 1 59 ? -15.016 9.25 1.545 1 75.38 59 GLY B C 1
ATOM 1374 O O . GLY B 1 59 ? -14.578 9.273 0.391 1 75.38 59 GLY B O 1
ATOM 1375 N N . THR B 1 60 ? -15.406 10.398 1.984 1 85.56 60 THR B N 1
ATOM 1376 C CA . THR B 1 60 ? -15.391 11.664 1.259 1 85.56 60 THR B CA 1
ATOM 1377 C C . THR B 1 60 ? -14.289 12.578 1.798 1 85.56 60 THR B C 1
ATOM 1379 O O . THR B 1 60 ? -14.305 13.789 1.554 1 85.56 60 THR B O 1
ATOM 1382 N N . GLN B 1 61 ? -13.375 11.93 2.287 1 92.81 61 GLN B N 1
ATOM 1383 C CA . GLN B 1 61 ? -12.328 12.719 2.92 1 92.81 61 GLN B CA 1
ATOM 1384 C C . GLN B 1 61 ? -11.391 13.328 1.879 1 92.81 61 GLN B C 1
ATOM 1386 O O . GLN B 1 61 ? -11.242 12.781 0.78 1 92.81 61 GLN B O 1
ATOM 1391 N N . ARG B 1 62 ? -10.883 14.5 2.244 1 93.25 62 ARG B N 1
ATOM 1392 C CA . ARG B 1 62 ? -9.953 15.25 1.406 1 93.25 62 ARG B CA 1
ATOM 1393 C C . ARG B 1 62 ? -8.734 15.695 2.205 1 93.25 62 ARG B C 1
ATOM 1395 O O . ARG B 1 62 ? -8.82 15.898 3.418 1 93.25 62 ARG B O 1
ATOM 1402 N N . ILE B 1 63 ? -7.613 15.797 1.507 1 93.56 63 ILE B N 1
ATOM 1403 C CA . ILE B 1 63 ? -6.426 16.484 2.008 1 93.56 63 ILE B CA 1
ATOM 1404 C C . ILE B 1 63 ? -6.059 17.625 1.071 1 93.56 63 ILE B C 1
ATOM 1406 O O . ILE B 1 63 ? -5.809 17.422 -0.117 1 93.56 63 ILE B O 1
ATOM 1410 N N . HIS B 1 64 ? -6.051 18.828 1.536 1 89.94 64 HIS B N 1
ATOM 1411 C CA . HIS B 1 64 ? -5.754 20.016 0.744 1 89.94 64 HIS B CA 1
ATOM 1412 C C . HIS B 1 64 ? -6.621 20.078 -0.508 1 89.94 64 HIS B C 1
ATOM 1414 O O . HIS B 1 64 ? -6.109 20.25 -1.616 1 89.94 64 HIS B O 1
ATOM 1420 N N . CYS B 1 65 ? -7.941 19.75 -0.364 1 90.06 65 CYS B N 1
ATOM 1421 C CA . CYS B 1 65 ? -8.977 19.891 -1.384 1 90.06 65 CYS B CA 1
ATOM 1422 C C . CYS B 1 65 ? -8.898 18.766 -2.404 1 90.06 65 CYS B C 1
ATOM 1424 O O . CYS B 1 65 ? -9.656 18.75 -3.375 1 90.06 65 CYS B O 1
ATOM 1426 N N . LYS B 1 66 ? -7.984 17.953 -2.262 1 93.12 66 LYS B N 1
ATOM 1427 C CA . LYS B 1 66 ? -7.891 16.781 -3.127 1 93.12 66 LYS B CA 1
ATOM 1428 C C . LYS B 1 66 ? -8.539 15.562 -2.479 1 93.12 66 LYS B C 1
ATOM 1430 O O . LYS B 1 66 ? -8.352 15.312 -1.286 1 93.12 66 LYS B O 1
ATOM 1435 N N . ALA B 1 67 ? -9.359 14.922 -3.234 1 93.94 67 ALA B N 1
ATOM 1436 C CA . ALA B 1 67 ? -9.992 13.711 -2.715 1 93.94 67 ALA B CA 1
ATOM 1437 C C . ALA B 1 67 ? -8.953 12.703 -2.24 1 93.94 67 ALA B C 1
ATOM 1439 O O . ALA B 1 67 ? -7.918 12.523 -2.883 1 93.94 67 ALA B O 1
ATOM 1440 N N . LEU B 1 68 ? -9.289 11.969 -1.171 1 95.81 68 LEU B N 1
ATOM 1441 C CA . LEU B 1 68 ? -8.438 10.906 -0.661 1 95.81 68 LEU B CA 1
ATOM 1442 C C . LEU B 1 68 ? -8.461 9.695 -1.595 1 95.81 68 LEU B C 1
ATOM 1444 O O . LEU B 1 68 ? -9.531 9.266 -2.027 1 95.81 68 LEU B O 1
ATOM 1448 N N . PRO B 1 69 ? -7.258 9.195 -1.863 1 94.81 69 PRO B N 1
ATOM 1449 C CA . PRO B 1 69 ? -7.266 7.969 -2.66 1 94.81 69 PRO B CA 1
ATOM 1450 C C . PRO B 1 69 ? -8.023 6.832 -1.982 1 94.81 69 PRO B C 1
ATOM 1452 O O . PRO B 1 69 ? -8.031 6.734 -0.752 1 94.81 69 PRO B O 1
ATOM 1455 N N . GLU B 1 70 ? -8.641 5.945 -2.742 1 92.25 70 GLU B N 1
ATOM 1456 C CA . GLU B 1 70 ? -9.531 4.883 -2.271 1 92.25 70 GLU B CA 1
ATOM 1457 C C . GLU B 1 70 ? -8.82 3.986 -1.257 1 92.25 70 GLU B C 1
ATOM 1459 O O . GLU B 1 70 ? -9.422 3.578 -0.259 1 92.25 70 GLU B O 1
ATOM 1464 N N . HIS B 1 71 ? -7.605 3.727 -1.417 1 95.88 71 HIS B N 1
ATOM 1465 C CA . HIS B 1 71 ? -6.922 2.76 -0.564 1 95.88 71 HIS B CA 1
ATOM 1466 C C . HIS B 1 71 ? -5.895 3.445 0.329 1 95.88 71 HIS B C 1
ATOM 1468 O O . HIS B 1 71 ? -4.836 2.875 0.616 1 95.88 71 HIS B O 1
ATOM 1474 N N . ALA B 1 72 ? -6.285 4.602 0.772 1 97.12 72 ALA B N 1
ATOM 1475 C CA . ALA B 1 72 ? -5.438 5.344 1.701 1 97.12 72 ALA B CA 1
ATOM 1476 C C . ALA B 1 72 ? -6.23 5.797 2.926 1 97.12 72 ALA B C 1
ATOM 1478 O O . ALA B 1 72 ? -7.453 5.949 2.859 1 97.12 72 ALA B O 1
ATOM 1479 N N . TYR B 1 73 ? -5.484 5.98 3.992 1 97.31 73 TYR B N 1
ATOM 1480 C CA . TYR B 1 73 ? -6.004 6.723 5.133 1 97.31 73 TYR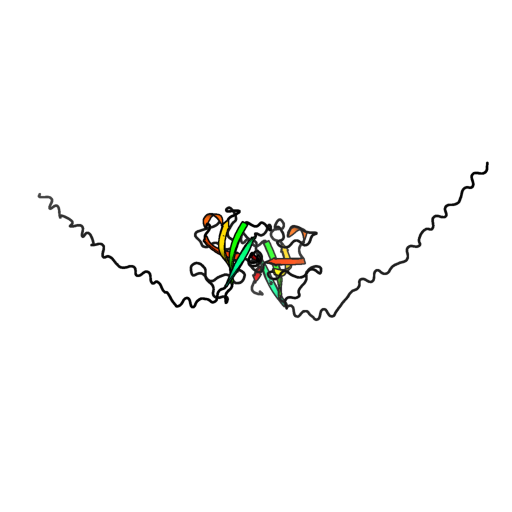 B CA 1
ATOM 1481 C C . TYR B 1 73 ? -5.488 8.156 5.133 1 97.31 73 TYR B C 1
ATOM 1483 O O . TYR B 1 73 ? -4.359 8.414 4.719 1 97.31 73 TYR B O 1
ATOM 1491 N N . LYS B 1 74 ? -6.363 8.977 5.574 1 97.69 74 LYS B N 1
ATOM 1492 C CA . LYS B 1 74 ? -5.918 10.289 6.027 1 97.69 74 LYS B CA 1
ATOM 1493 C C . LYS B 1 74 ? -5.305 10.211 7.422 1 97.69 74 LYS B C 1
ATOM 1495 O O . LYS B 1 74 ? -5.93 9.695 8.352 1 97.69 74 LYS B O 1
ATOM 1500 N N . VAL B 1 75 ? -4.059 10.742 7.59 1 98.06 75 VAL B N 1
ATOM 1501 C CA . VAL B 1 75 ? -3.361 10.578 8.859 1 98.06 75 VAL B CA 1
ATOM 1502 C C . VAL B 1 75 ? -2.789 11.922 9.312 1 98.06 75 VAL B C 1
ATOM 1504 O O . VAL B 1 75 ? -2.168 12.633 8.523 1 98.06 75 VAL B O 1
ATOM 1507 N N . THR B 1 76 ? -3.086 12.211 10.477 1 98.19 76 THR B N 1
ATOM 1508 C CA . THR B 1 76 ? -2.299 13.242 11.141 1 98.19 76 THR B CA 1
ATOM 1509 C C . THR B 1 76 ? -0.987 12.672 11.672 1 98.19 76 THR B C 1
ATOM 1511 O O . THR B 1 76 ? -0.991 11.734 12.469 1 98.19 76 THR B O 1
ATOM 1514 N N . VAL B 1 77 ? 0.125 13.25 11.258 1 98.69 77 VAL B N 1
ATOM 1515 C CA . VAL B 1 77 ? 1.433 12.758 11.688 1 98.69 77 VAL B CA 1
ATOM 1516 C C . VAL B 1 77 ? 1.811 13.398 13.023 1 98.69 77 VAL B C 1
ATOM 1518 O O . VAL B 1 77 ? 1.944 14.617 13.117 1 98.69 77 VAL B O 1
ATOM 1521 N N . ASP B 1 78 ? 2.025 12.617 13.977 1 98.56 78 ASP B N 1
ATOM 1522 C CA . ASP B 1 78 ? 2.391 13.148 15.289 1 98.56 78 ASP B CA 1
ATOM 1523 C C . ASP B 1 78 ? 3.908 13.203 15.453 1 98.56 78 ASP B C 1
ATOM 1525 O O . ASP B 1 78 ? 4.453 14.203 15.922 1 98.56 78 ASP B O 1
ATOM 1529 N N . VAL B 1 79 ? 4.605 12.078 15.125 1 98.69 79 VAL B N 1
ATOM 1530 C CA . VAL B 1 79 ? 6.051 11.984 15.297 1 98.69 79 VAL B CA 1
ATOM 1531 C C . VAL B 1 79 ? 6.668 11.289 14.078 1 98.69 79 VAL B C 1
ATOM 1533 O O . VAL B 1 79 ? 6.23 10.203 13.688 1 98.69 79 VAL B O 1
ATOM 1536 N N . ILE B 1 80 ? 7.688 11.914 13.5 1 98.69 80 ILE B N 1
ATOM 1537 C CA . ILE B 1 80 ? 8.43 11.336 12.383 1 98.69 80 ILE B CA 1
ATOM 1538 C C . ILE B 1 80 ? 9.688 10.641 12.906 1 98.69 80 ILE B C 1
ATOM 1540 O O . ILE B 1 80 ? 10.531 11.273 13.547 1 98.69 80 ILE B O 1
ATOM 1544 N N . ASN B 1 81 ? 9.781 9.438 12.617 1 98.38 81 ASN B N 1
ATOM 1545 C CA . ASN B 1 81 ? 10.953 8.656 13 1 98.38 81 ASN B CA 1
ATOM 1546 C C . ASN B 1 81 ? 12.016 8.656 11.898 1 98.38 81 ASN B C 1
ATOM 1548 O O . ASN B 1 81 ? 13.211 8.617 12.188 1 98.38 81 ASN B O 1
ATOM 1552 N N . LYS B 1 82 ? 11.57 8.648 10.688 1 97.94 82 LYS B N 1
ATOM 1553 C CA . LYS B 1 82 ? 12.438 8.688 9.516 1 97.94 82 LYS B CA 1
ATOM 1554 C C . LYS B 1 82 ? 11.898 9.672 8.477 1 97.94 82 LYS B C 1
ATOM 1556 O O . LYS B 1 82 ? 10.898 9.391 7.809 1 97.94 82 LYS B O 1
ATOM 1561 N N . GLY B 1 83 ? 12.609 10.703 8.242 1 96.62 83 GLY B N 1
ATOM 1562 C CA . GLY B 1 83 ? 12.102 11.805 7.438 1 96.62 83 GLY B CA 1
ATOM 1563 C C . GLY B 1 83 ? 12.43 11.664 5.961 1 96.62 83 GLY B C 1
ATOM 1564 O O . GLY B 1 83 ? 11.805 12.312 5.117 1 96.62 83 GLY B O 1
ATOM 1565 N N . ASP B 1 84 ? 13.43 10.844 5.551 1 96.12 84 ASP B N 1
ATOM 1566 C CA . ASP B 1 84 ? 13.906 10.773 4.172 1 96.12 84 ASP B CA 1
ATOM 1567 C C . ASP B 1 84 ? 13.047 9.82 3.344 1 96.12 84 ASP B C 1
ATOM 1569 O O . ASP B 1 84 ? 13.289 9.633 2.148 1 96.12 84 ASP B O 1
ATOM 1573 N N . VAL B 1 85 ? 11.984 9.359 3.879 1 95 85 VAL B N 1
ATOM 1574 C CA . VAL B 1 85 ? 11.086 8.453 3.172 1 95 85 VAL B CA 1
ATOM 1575 C C . VAL B 1 85 ? 10.188 9.25 2.234 1 95 85 VAL B C 1
ATOM 1577 O O . VAL B 1 85 ? 9.625 10.281 2.623 1 95 85 VAL B O 1
ATOM 1580 N N . ALA B 1 86 ? 10.102 8.711 0.989 1 94.5 86 ALA B N 1
ATOM 1581 C CA . ALA B 1 86 ? 9.227 9.344 0.011 1 94.5 86 ALA B CA 1
ATOM 1582 C C . ALA B 1 86 ? 7.762 9.211 0.418 1 94.5 86 ALA B C 1
ATOM 1584 O O . ALA B 1 86 ? 7.348 8.18 0.949 1 94.5 86 ALA B O 1
ATOM 1585 N N . LEU B 1 87 ? 7.023 10.258 0.099 1 95.88 87 LEU B N 1
ATOM 1586 C CA . LEU B 1 87 ? 5.578 10.156 0.264 1 95.88 87 LEU B CA 1
ATOM 1587 C C . LEU B 1 87 ? 4.969 9.258 -0.807 1 95.88 87 LEU B C 1
ATOM 1589 O O . LEU B 1 87 ? 5.262 9.414 -1.995 1 95.88 87 LEU B O 1
ATOM 1593 N N . PRO B 1 88 ? 4.113 8.375 -0.335 1 94.5 88 PRO B N 1
ATOM 1594 C CA . PRO B 1 88 ? 3.457 7.559 -1.359 1 94.5 88 PRO B CA 1
ATOM 1595 C C . PRO B 1 88 ? 2.49 8.359 -2.225 1 94.5 88 PRO B C 1
ATOM 1597 O O . PRO B 1 88 ? 2.229 7.992 -3.371 1 94.5 88 PRO B O 1
ATOM 1600 N N . TYR B 1 89 ? 1.967 9.359 -1.649 1 94.62 89 TYR B N 1
ATOM 1601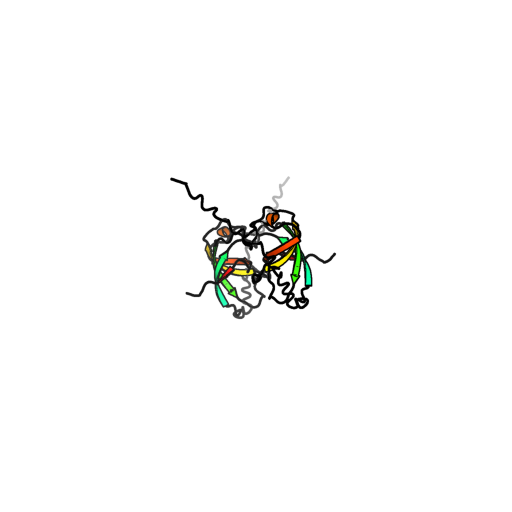 C CA . TYR B 1 89 ? 1.098 10.297 -2.348 1 94.62 89 TYR B CA 1
ATOM 1602 C C . TYR B 1 89 ? 1.589 11.727 -2.172 1 94.62 89 TYR B C 1
ATOM 1604 O O . TYR B 1 89 ? 1.118 12.445 -1.288 1 94.62 89 TYR B O 1
ATOM 1612 N N . PRO B 1 90 ? 2.406 12.133 -3 1 91.44 90 PRO B N 1
ATOM 1613 C CA . PRO B 1 90 ? 2.914 13.5 -2.867 1 91.44 90 PRO B CA 1
ATOM 1614 C C . PRO B 1 90 ? 1.842 14.555 -3.125 1 91.44 90 PRO B C 1
ATOM 1616 O O . PRO B 1 90 ? 0.892 14.305 -3.873 1 91.44 90 PRO B O 1
ATOM 1619 N N . ASP B 1 91 ? 1.99 15.719 -2.5 1 88.75 91 ASP B N 1
ATO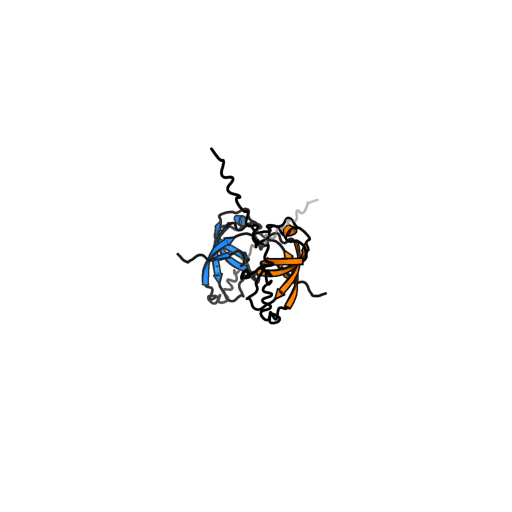M 1620 C CA . ASP B 1 91 ? 0.971 16.75 -2.641 1 88.75 91 ASP B CA 1
ATOM 1621 C C . ASP B 1 91 ? 1.433 17.844 -3.596 1 88.75 91 ASP B C 1
ATOM 1623 O O . ASP B 1 91 ? 0.796 18.906 -3.695 1 88.75 91 ASP B O 1
ATOM 1627 N N . GLY B 1 92 ? 2.5 17.719 -4.238 1 88.44 92 GLY B N 1
ATOM 1628 C CA . GLY B 1 92 ? 3 18.719 -5.168 1 88.44 92 GLY B CA 1
ATOM 1629 C C . GLY B 1 92 ? 4.031 19.641 -4.551 1 88.44 92 GLY B C 1
ATOM 1630 O O . GLY B 1 92 ? 4.828 20.25 -5.262 1 88.44 92 GLY B O 1
ATOM 1631 N N . TYR B 1 93 ? 4.047 19.812 -3.271 1 92 93 TYR B N 1
ATOM 1632 C CA . TYR B 1 93 ? 4.953 20.719 -2.576 1 92 93 TYR B CA 1
ATOM 1633 C C . TYR B 1 93 ? 6.016 19.938 -1.81 1 92 93 TYR B C 1
ATOM 1635 O O . TYR B 1 93 ? 7.145 20.406 -1.648 1 92 93 TYR B O 1
ATOM 1643 N N . HIS B 1 94 ? 5.629 18.75 -1.306 1 95.12 94 HIS B N 1
ATOM 1644 C CA . HIS B 1 94 ? 6.516 17.891 -0.524 1 95.12 94 HIS B CA 1
ATOM 1645 C C . HIS B 1 94 ? 6.703 16.531 -1.192 1 95.12 94 HIS B C 1
ATOM 1647 O O . HIS B 1 94 ? 5.75 15.969 -1.741 1 95.12 94 HIS B O 1
ATOM 1653 N N . SER B 1 95 ? 7.926 16.078 -1.055 1 94.88 95 SER B N 1
ATOM 1654 C CA . SER B 1 95 ? 8.219 14.773 -1.652 1 94.88 95 SER B CA 1
ATOM 1655 C C . SER B 1 95 ? 8.539 13.734 -0.583 1 94.88 95 SER B C 1
ATOM 1657 O O . SER B 1 95 ? 8.453 12.531 -0.838 1 94.88 95 SER B O 1
ATOM 1659 N N . THR B 1 96 ? 8.906 14.227 0.647 1 97.06 96 THR B N 1
ATOM 1660 C CA . THR B 1 96 ? 9.281 13.305 1.707 1 97.06 96 THR B CA 1
ATOM 1661 C C . THR B 1 96 ? 8.492 13.586 2.98 1 97.06 96 THR B C 1
ATOM 1663 O O . THR B 1 96 ? 7.918 14.664 3.135 1 97.06 96 THR B O 1
ATOM 1666 N N . LEU B 1 97 ? 8.484 12.547 3.791 1 97.56 97 LEU B N 1
ATOM 1667 C CA . LEU B 1 97 ? 7.797 12.656 5.07 1 97.56 97 LEU B CA 1
ATOM 1668 C C . LEU B 1 97 ? 8.406 13.766 5.926 1 97.56 97 LEU B C 1
ATOM 1670 O O . LEU B 1 97 ? 7.684 14.523 6.574 1 97.56 97 LEU B O 1
ATOM 1674 N N . GLY B 1 98 ? 9.695 13.875 5.887 1 98 98 GLY B N 1
ATOM 1675 C CA . GLY B 1 98 ? 10.375 14.906 6.652 1 98 98 GLY B CA 1
ATOM 1676 C C . GLY B 1 98 ? 10 16.312 6.215 1 98 98 GLY B C 1
ATOM 1677 O O . GLY B 1 98 ? 9.953 17.234 7.031 1 98 98 GLY B O 1
ATOM 1678 N N . GLU B 1 99 ? 9.742 16.438 4.961 1 97.62 99 GLU B N 1
ATOM 1679 C CA . GLU B 1 99 ? 9.391 17.75 4.41 1 97.62 99 GLU B CA 1
ATOM 1680 C C . GLU B 1 99 ? 8.008 18.188 4.871 1 97.62 99 GLU B C 1
ATOM 1682 O O . GLU B 1 99 ? 7.758 19.391 5.027 1 97.62 99 GLU B O 1
ATOM 1687 N N . VAL B 1 100 ? 7.094 17.328 5.086 1 96.44 100 VAL B N 1
ATOM 1688 C CA . VAL B 1 100 ? 5.75 17.703 5.504 1 96.44 100 VAL B CA 1
ATOM 1689 C C . VAL B 1 100 ? 5.762 18.125 6.973 1 96.44 100 VAL B C 1
ATOM 1691 O O . VAL B 1 100 ? 5.039 19.031 7.375 1 96.44 100 VAL B O 1
ATOM 1694 N N . GLY B 1 101 ? 6.504 17.328 7.832 1 96.88 101 GLY B N 1
ATOM 1695 C CA . GLY B 1 101 ? 6.699 17.703 9.227 1 96.88 101 GLY B CA 1
ATOM 1696 C C . GLY B 1 101 ? 5.617 17.172 10.141 1 96.88 101 GLY B C 1
ATOM 1697 O O . GLY B 1 101 ? 4.555 16.75 9.68 1 96.88 101 GLY B O 1
ATOM 1698 N N . ASN B 1 102 ? 5.906 17.234 11.453 1 97.81 102 ASN B N 1
ATOM 1699 C CA . ASN B 1 102 ? 4.953 16.828 12.477 1 97.81 102 ASN B CA 1
ATOM 1700 C C . ASN B 1 102 ? 3.699 17.688 12.453 1 97.81 102 ASN B C 1
ATOM 1702 O O . ASN B 1 102 ? 3.781 18.906 12.234 1 97.81 102 ASN B O 1
ATOM 1706 N N . GLY B 1 103 ? 2.598 17.094 12.68 1 97.62 103 GLY B N 1
ATOM 1707 C CA . GLY B 1 103 ? 1.337 17.812 12.727 1 97.62 103 GLY B CA 1
ATOM 1708 C C . GLY B 1 103 ? 0.644 17.875 11.375 1 97.62 103 GLY B C 1
ATOM 1709 O O . GLY B 1 103 ? -0.516 18.297 11.289 1 97.62 103 GLY B O 1
ATOM 1710 N N . SER B 1 104 ? 1.309 17.484 10.367 1 97.12 104 SER B N 1
ATOM 1711 C CA . SER B 1 104 ? 0.76 17.578 9.016 1 97.12 104 SER B CA 1
ATOM 1712 C C . SER B 1 104 ? -0.199 16.422 8.742 1 97.12 104 SER B C 1
ATOM 1714 O O . SER B 1 104 ? -0.212 15.43 9.469 1 97.12 104 SER B O 1
ATOM 1716 N N . LEU B 1 105 ? -1.04 16.625 7.707 1 97.25 105 LEU B N 1
ATOM 1717 C CA . LEU B 1 105 ? -1.917 15.578 7.191 1 97.25 105 LEU B CA 1
ATOM 1718 C C . LEU B 1 105 ? -1.307 14.922 5.957 1 97.25 105 LEU B C 1
ATOM 1720 O O . LEU B 1 105 ? -0.851 15.609 5.043 1 97.25 105 LEU B O 1
ATOM 1724 N N . VAL B 1 106 ? -1.303 13.617 5.992 1 97.62 106 VAL B N 1
ATOM 1725 C CA . VAL B 1 106 ? -0.801 12.891 4.832 1 97.62 106 VAL B CA 1
ATOM 1726 C C . VAL B 1 106 ? -1.756 11.75 4.484 1 97.62 106 VAL B C 1
ATOM 1728 O O . VAL B 1 106 ? -2.525 11.297 5.336 1 97.62 106 VAL B O 1
ATOM 1731 N N . ALA B 1 107 ? -1.771 11.359 3.221 1 97.12 107 ALA B N 1
ATOM 1732 C CA . ALA B 1 107 ? -2.381 10.102 2.797 1 97.12 107 ALA B CA 1
ATOM 1733 C C . ALA B 1 107 ? -1.373 8.961 2.857 1 97.12 107 ALA B C 1
ATOM 1735 O O . ALA B 1 107 ? -0.221 9.117 2.445 1 97.12 107 ALA B O 1
ATOM 1736 N N . TRP B 1 108 ? -1.818 7.824 3.377 1 97.88 108 TRP B N 1
ATOM 1737 C CA . TRP B 1 108 ? -0.948 6.66 3.5 1 97.88 108 TRP B CA 1
ATOM 1738 C C . TRP B 1 108 ? -1.682 5.387 3.098 1 97.88 108 TRP B C 1
ATOM 1740 O O . TRP B 1 108 ? -2.848 5.195 3.451 1 97.88 108 TRP B O 1
ATOM 1750 N N . PRO B 1 109 ? -1.033 4.559 2.324 1 97.69 109 PRO B N 1
ATOM 1751 C CA . PRO B 1 109 ? -1.732 3.334 1.924 1 97.69 109 PRO B CA 1
ATOM 1752 C C . PRO B 1 109 ? -2.225 2.518 3.117 1 97.69 109 PRO B C 1
ATOM 1754 O O . PRO B 1 109 ? -1.462 2.268 4.055 1 97.69 109 PRO B O 1
ATOM 1757 N N . LYS B 1 110 ? -3.441 2.055 3.006 1 97.5 110 LYS B N 1
ATOM 1758 C CA . LYS B 1 110 ? -4.047 1.315 4.109 1 97.5 110 LYS B CA 1
ATOM 1759 C C . LYS B 1 110 ? -3.217 0.086 4.469 1 97.5 110 LYS B C 1
ATOM 1761 O O . LYS B 1 110 ? -3.113 -0.28 5.641 1 97.5 110 LYS B O 1
ATOM 1766 N N . ALA B 1 111 ? -2.562 -0.524 3.496 1 97 111 ALA B N 1
ATOM 1767 C CA . ALA B 1 111 ? -1.768 -1.734 3.684 1 97 111 ALA B CA 1
ATOM 1768 C C . ALA B 1 111 ? -0.572 -1.471 4.594 1 97 111 ALA B C 1
ATOM 1770 O O . ALA B 1 111 ? 0.027 -2.406 5.129 1 97 111 ALA B O 1
ATOM 1771 N N . PHE B 1 112 ? -0.294 -0.223 4.809 1 97.56 112 PHE B N 1
ATOM 1772 C CA . PHE B 1 112 ? 0.928 0.099 5.539 1 97.56 112 PHE B CA 1
ATOM 1773 C C . PHE B 1 112 ? 0.621 0.966 6.754 1 97.56 112 PHE B C 1
ATOM 1775 O O . PHE B 1 112 ? 1.475 1.729 7.211 1 97.56 112 PHE B O 1
ATOM 1782 N N . VAL B 1 113 ? -0.592 0.837 7.176 1 98.06 113 VAL B N 1
ATOM 1783 C CA . VAL B 1 113 ? -1.021 1.454 8.43 1 98.06 113 VAL B CA 1
ATOM 1784 C C . VAL B 1 113 ? -1.391 0.371 9.438 1 98.06 113 VAL B C 1
ATOM 1786 O O . VAL B 1 113 ? -2.178 -0.528 9.133 1 98.06 113 VAL B O 1
ATOM 1789 N N . THR B 1 114 ? -0.746 0.461 10.586 1 97.5 114 THR B N 1
ATOM 1790 C CA . THR B 1 114 ? -1.066 -0.453 11.672 1 97.5 114 THR B CA 1
ATOM 1791 C C . THR B 1 114 ? -1.658 0.304 12.859 1 97.5 114 THR B C 1
ATOM 1793 O O . THR B 1 114 ? -1.038 1.233 13.383 1 97.5 114 THR B O 1
ATOM 1796 N N . PHE B 1 115 ? -2.783 -0.142 13.25 1 97.06 115 PHE B N 1
ATOM 1797 C CA . PHE B 1 115 ? -3.455 0.524 14.359 1 97.06 115 PHE B CA 1
ATOM 1798 C C . PHE B 1 115 ? -2.916 0.025 15.695 1 97.06 115 PHE B C 1
ATOM 1800 O O . PHE B 1 115 ? -2.641 -1.166 15.852 1 97.06 115 PHE B O 1
ATOM 1807 N N . THR B 1 116 ? -2.664 0.947 16.484 1 94 116 THR B N 1
ATOM 1808 C CA . THR B 1 116 ? -2.162 0.613 17.812 1 94 116 THR B CA 1
ATOM 1809 C C . THR B 1 116 ? -3.25 0.796 18.859 1 94 116 THR B C 1
ATOM 1811 O O . THR B 1 116 ? -4.199 1.556 18.656 1 94 116 THR B O 1
ATOM 1814 N N . GLU B 1 117 ? -3.311 -0.138 19.797 1 80.56 117 GLU B N 1
ATOM 1815 C CA . GLU B 1 117 ? -4.301 -0.034 20.859 1 80.56 117 GLU B CA 1
ATOM 1816 C C . GLU B 1 117 ? -4.199 1.31 21.578 1 80.56 117 GLU B C 1
ATOM 1818 O O . GLU B 1 117 ? -3.113 1.877 21.688 1 80.56 117 GLU B O 1
ATOM 1823 N N . LYS B 1 118 ? -5.34 1.951 21.609 1 65.12 118 LYS B N 1
ATOM 1824 C CA . LYS B 1 118 ? -5.391 3.158 22.438 1 65.12 118 LYS B CA 1
ATOM 1825 C C . LYS B 1 118 ? -4.863 2.887 23.844 1 65.12 118 LYS B C 1
ATOM 1827 O O . LYS B 1 118 ? -5.238 1.894 24.469 1 65.12 118 LYS B O 1
ATOM 1832 N N . THR B 1 119 ? -3.57 3.209 24.078 1 46.22 119 THR B N 1
ATOM 1833 C CA . THR B 1 119 ? -3.223 3.125 25.484 1 46.22 119 THR B CA 1
ATOM 1834 C C . THR B 1 119 ? -4.199 3.938 26.328 1 46.22 119 THR B C 1
ATOM 1836 O O . THR B 1 119 ? -4.586 5.043 25.953 1 46.22 119 THR B O 1
#

Nearest PDB structures (foldseek):
  8f0a-assembly1_A  TM=3.507E-01  e=1.545E+00  Escherichia coli K-12
  8w69-assembly1_C  TM=3.302E-01  e=1.725E+00  Escherichia coli
  6jjk-assembly1_C  TM=3.309E-01  e=1.823E+00  Escherichia coli K-12
  6z05-assembly1_G  TM=3.322E-01  e=4.394E+00  Campylobacter jejuni
  2qf0-assembly1_C  TM=2.663E-01  e=6.822E+00  Escherichia coli K-12

Foldseek 3Di:
DDPVPPPPPPPPPDPPPPPPPPCPVPVVPVVQPWDWFWKFFADPVRDTFFIWIWTDGDQQDDDPPHRADPQWTKTQTAGTRHWADAAPDDPVPDGTNVVQDHRGIHIGGNVGIGTDPDD/DDPPPPPPPPPPPDPPPPPPPPCPCVVVVVVQPWDWFWKFFADPVRDTFFIWIWTDGDQQDDDPPHGADPQWTKTQTAGTRHWADAAPDDPVPDGTNVVQDHRGIHIGGNVGMGTDPDD

pLDDT: mean 76.76, std 28.86, range [24.42, 98.69]

Radius of gyration: 30.75 Å; Cα contacts (8 Å, |Δi|>4): 401; chains: 2; bounding box: 61×143×55 Å

InterPro domains:
  IPR058352 Domain of unknown function DUF8039 [PF26133] (36-115)

Secondary structure (DSSP, 8-state):
----------------------------------EEEEEEEE-TT--EEEEEEEEE-SS--EETTEEPPTTEEEEEEEEES-TTPBPSS--SS--BHHHH-TT-EEEEEGGGEEE----/----------------------------------EEEEEEEE-TT--EEEEEEEEE-SS--EETTEEPPTTEEEEEEEEES-TTPBPSS--SS--BHHHH-TT-EEEEEGGGEEE----